Protein AF-A0A2P6W0A7-F1 (afdb_monomer_lite)

Radius of gyration: 19.0 Å; chains: 1; bounding box: 50×44×49 Å

Foldseek 3Di:
DAAEEEEEAAQAFQVVCVPLVADQLVVFPDKDFAFAPLLPQQADQDQLQLLLLQFQLDHCLQQQDGDQFWGFQDSVVLVVLSVVLSVDPDRLVSNCSRVVCCVVPTIDGAGAALQSGFWDTLQQQFAAEAEAQRHRCPPPADGRHKYAHHPPDFLDDDGHRIPPPVCVVLNNLADLDDAPQPDLALQPDPPNPCLVVQLVVNVSNQVSRLVSLLVVLVVDPGHYYHYHHHNLVSNQQADACVVCVVVSSVSVNVSSVSLVVSCVRNVHSKYKYWYSFHKDQPVSHSPPPPRPPTRIHTHSGTIMMGMNDDLVRHYSSSNSQSVCVSVVHHDDRDTDDGPDDDDPVPPDRRRD

pLDDT: mean 89.0, std 13.43, range [38.44, 98.88]

Secondary structure (DSSP, 8-state):
--SEEEEEETT--HHHHHHH--HHHHH-SEEEE-BPPTTTTTS---HHHHHHHHHHT--HHHH-EEETTEEES-HHHHHHHHHHHTT--SHHHHHHHHHHHIIIIIEEES---GGG--B--GGGTSSSEEEES-TT-PSP---SEEEE--TT--SS-SS-SEESGGGHHHHHH---S---TT-S-TT-STT-TTHHHHHHHHHHHHHHHHHHHHHHHHHS--SEEEEEE-HHHHHHTT--TTT-HHHHHHHHHHHHHHHHHHHHHH--SEEEEE-S-EEEETTTSS-TTSSTT-SEEEETT--EEEESS-----BGGGHHHHHHHHTT------B---------S-------

Sequence (352 aa):
MTKLLVVGWDGASHNYLEEIQLDYYGSLQNQGKLLPEDVYKGIPIDSGTAWTTITTGTGVNEHGFLSINNVVKSKSFLNFTKSIAKLIPNRKLRTYAFYGPNKLFNLKDRTPRSQDVQYKRLWDYIDDSLTVSVPLTYPAWKHNGVMFSGIPAPKDGALPTSYPQSYEDYRKRINAYNYLGGKKTPLEESSKPNLQEYKDRIYELNEEAFQVVEELDEERDFQLIFGVFPIIDDLLHALDPEDNRDEIEAAYEWIDNRTQELVEKVNPDNVLILSDHGMMPAEESLNPNQYPGLEMDHDPMNGIWASNTDLELEEQKDVTPKILELFGKEFKKEKFEMEVEPDTEEFEDIKV

Structure (mmCIF, N/CA/C/O backbone):
data_AF-A0A2P6W0A7-F1
#
_entry.id   AF-A0A2P6W0A7-F1
#
loop_
_atom_site.group_PDB
_atom_site.id
_atom_site.type_symbol
_atom_site.label_atom_id
_atom_site.label_alt_id
_atom_site.label_comp_id
_atom_site.label_asym_id
_atom_site.label_entity_id
_atom_site.label_seq_id
_atom_site.pdbx_PDB_ins_code
_atom_site.Cartn_x
_atom_site.Cartn_y
_atom_site.Cartn_z
_atom_site.occupancy
_atom_site.B_iso_or_equiv
_atom_site.auth_seq_id
_atom_site.auth_comp_id
_atom_site.auth_asym_id
_atom_site.auth_atom_id
_atom_site.pdbx_PDB_model_num
ATOM 1 N N . MET A 1 1 ? -8.905 4.382 21.251 1.00 85.69 1 MET A N 1
ATOM 2 C CA . MET A 1 1 ? -7.848 3.358 21.415 1.00 85.69 1 MET A CA 1
ATOM 3 C C . MET A 1 1 ? -7.794 2.531 20.150 1.00 85.69 1 MET A C 1
ATOM 5 O O . MET A 1 1 ? -8.789 1.896 19.798 1.00 85.69 1 MET A O 1
ATOM 9 N N . THR A 1 2 ? -6.645 2.578 19.486 1.00 97.56 2 THR A N 1
ATOM 10 C CA . THR A 1 2 ? -6.419 1.961 18.181 1.00 97.56 2 THR A CA 1
ATOM 11 C C . THR A 1 2 ? -6.232 0.459 18.317 1.00 97.56 2 THR A C 1
ATOM 13 O O . THR A 1 2 ? -5.322 -0.015 18.990 1.00 97.56 2 THR A O 1
ATOM 16 N N . LYS A 1 3 ? -7.111 -0.317 17.679 1.00 98.38 3 LYS A N 1
ATOM 17 C CA . LYS A 1 3 ? -7.058 -1.781 17.743 1.00 98.38 3 LYS A CA 1
ATOM 18 C C . LYS A 1 3 ? -6.002 -2.355 16.802 1.00 98.38 3 LYS A C 1
ATOM 20 O O . LYS A 1 3 ? -5.383 -3.368 17.123 1.00 98.38 3 LYS A O 1
ATOM 25 N N . LEU A 1 4 ? -5.808 -1.736 15.639 1.00 98.81 4 LEU A N 1
ATOM 26 C CA . LEU A 1 4 ? -4.773 -2.123 14.686 1.00 98.81 4 LEU A CA 1
ATOM 27 C C . LEU A 1 4 ? -4.177 -0.892 14.001 1.00 98.81 4 LEU A C 1
ATOM 29 O O . LEU A 1 4 ? -4.907 -0.104 13.397 1.00 98.81 4 LEU A O 1
ATOM 33 N N . LEU A 1 5 ? -2.852 -0.789 14.050 1.00 98.88 5 LEU A N 1
ATOM 34 C CA . LEU A 1 5 ? -2.057 0.108 13.219 1.00 98.88 5 LEU A CA 1
ATOM 35 C C . LEU A 1 5 ? -1.378 -0.711 12.115 1.00 98.88 5 LEU A C 1
ATOM 37 O O . LEU A 1 5 ? -0.577 -1.600 12.403 1.00 98.88 5 LEU A O 1
ATOM 41 N N . VAL A 1 6 ? -1.702 -0.413 10.860 1.00 98.88 6 VAL A N 1
ATOM 42 C CA . VAL A 1 6 ? -1.044 -0.974 9.679 1.00 98.88 6 VAL A CA 1
ATOM 43 C C . VAL A 1 6 ? -0.136 0.082 9.060 1.00 98.88 6 VAL A C 1
ATOM 45 O O . VAL A 1 6 ? -0.607 1.161 8.690 1.00 98.88 6 VAL A O 1
ATOM 48 N N . VAL A 1 7 ? 1.148 -0.248 8.926 1.00 98.75 7 VAL A N 1
ATOM 49 C CA . VAL A 1 7 ? 2.171 0.611 8.318 1.00 98.75 7 VAL A CA 1
ATOM 50 C C . VAL A 1 7 ? 2.730 -0.100 7.089 1.00 98.75 7 VAL A C 1
ATOM 52 O O . VAL A 1 7 ? 3.474 -1.073 7.186 1.00 98.75 7 VAL A O 1
ATOM 55 N N . GLY A 1 8 ? 2.309 0.352 5.915 1.00 98.56 8 GLY A N 1
ATOM 56 C CA . GLY A 1 8 ? 2.774 -0.141 4.629 1.00 98.56 8 GLY A CA 1
ATOM 57 C C . GLY A 1 8 ? 4.124 0.469 4.280 1.00 98.56 8 GLY A C 1
ATOM 58 O O . GLY A 1 8 ? 4.210 1.680 4.110 1.00 98.56 8 GLY A O 1
ATOM 59 N N . TRP A 1 9 ? 5.156 -0.355 4.181 1.00 98.38 9 TRP A N 1
ATOM 60 C CA . TRP A 1 9 ? 6.482 0.008 3.701 1.00 98.38 9 TRP A CA 1
ATOM 61 C C . TRP A 1 9 ? 6.564 -0.370 2.217 1.00 98.38 9 TRP A C 1
ATOM 63 O O . TRP A 1 9 ? 7.061 -1.447 1.901 1.00 98.38 9 TRP A O 1
ATOM 73 N N . ASP A 1 10 ? 6.012 0.456 1.319 1.00 97.50 10 ASP A N 1
ATOM 74 C CA . ASP A 1 10 ? 5.936 0.137 -0.124 1.00 97.50 10 ASP A CA 1
ATOM 75 C C . ASP A 1 10 ? 7.342 -0.178 -0.666 1.00 97.50 10 ASP A C 1
ATOM 77 O O . ASP A 1 10 ? 8.281 0.590 -0.435 1.00 97.50 10 ASP A O 1
ATOM 81 N N . GLY A 1 11 ? 7.505 -1.320 -1.337 1.00 96.12 11 GLY A N 1
ATOM 82 C CA . GLY A 1 11 ? 8.798 -1.785 -1.854 1.00 96.12 11 GLY A CA 1
ATOM 83 C C . GLY A 1 11 ? 9.757 -2.417 -0.828 1.00 96.12 11 GLY A C 1
ATOM 84 O O . GLY A 1 11 ? 10.859 -2.842 -1.201 1.00 96.12 11 GLY A O 1
ATOM 85 N N . ALA A 1 12 ? 9.390 -2.550 0.454 1.00 97.69 12 ALA A N 1
ATOM 86 C CA . ALA A 1 12 ? 10.261 -3.217 1.425 1.00 97.69 12 ALA A CA 1
ATOM 87 C C . ALA A 1 12 ? 10.468 -4.695 1.075 1.00 97.69 12 ALA A C 1
ATOM 89 O O . ALA A 1 12 ? 9.528 -5.474 0.905 1.00 97.69 12 ALA A O 1
ATOM 90 N N . SER A 1 13 ? 11.736 -5.089 0.983 1.00 97.25 13 SER A N 1
ATOM 91 C CA . SER A 1 13 ? 12.141 -6.401 0.496 1.00 97.25 13 SER A CA 1
ATOM 92 C C . SER A 1 13 ? 12.625 -7.286 1.629 1.00 97.25 13 SER A C 1
ATOM 94 O O . SER A 1 13 ? 13.543 -6.930 2.367 1.00 97.25 13 SER A O 1
ATOM 96 N N . HIS A 1 14 ? 12.099 -8.505 1.685 1.00 97.25 14 HIS A N 1
ATOM 97 C CA . HIS A 1 14 ? 12.523 -9.511 2.653 1.00 97.25 14 HIS A CA 1
ATOM 98 C C . HIS A 1 14 ? 14.034 -9.762 2.626 1.00 97.25 14 HIS A C 1
ATOM 100 O O . HIS A 1 14 ? 14.659 -9.852 3.674 1.00 97.25 14 HIS A O 1
ATOM 106 N N . ASN A 1 15 ? 14.629 -9.852 1.433 1.00 94.94 15 ASN A N 1
ATOM 107 C CA . ASN A 1 15 ? 16.060 -10.126 1.300 1.00 94.94 15 ASN A CA 1
ATOM 108 C C . ASN A 1 15 ? 16.929 -9.003 1.901 1.00 94.94 15 ASN A C 1
ATOM 110 O O . ASN A 1 15 ? 17.942 -9.302 2.519 1.00 94.94 15 ASN A O 1
ATOM 114 N N . TYR A 1 16 ? 16.525 -7.730 1.780 1.00 95.31 16 TYR A N 1
ATOM 115 C CA . TYR A 1 16 ? 17.238 -6.630 2.443 1.00 95.31 16 TYR A CA 1
ATOM 116 C C . TYR A 1 16 ? 17.097 -6.724 3.966 1.00 95.31 16 TYR A C 1
ATOM 118 O O . TYR A 1 16 ? 18.075 -6.561 4.687 1.00 95.31 16 TYR A O 1
ATOM 126 N N . LEU A 1 17 ? 15.913 -7.070 4.474 1.00 96.31 17 LEU A N 1
ATOM 127 C CA . LEU A 1 17 ? 15.677 -7.204 5.916 1.00 96.31 17 LEU A CA 1
ATOM 128 C C . LEU A 1 17 ? 16.424 -8.385 6.555 1.00 96.31 17 LEU A C 1
ATOM 130 O O . LEU A 1 17 ? 16.752 -8.325 7.740 1.00 96.31 17 LEU A O 1
ATOM 134 N N . GLU A 1 18 ? 16.751 -9.426 5.784 1.00 93.56 18 GLU A N 1
ATOM 135 C CA . GLU A 1 18 ? 17.647 -10.504 6.229 1.00 93.56 18 GLU A CA 1
ATOM 136 C C . GLU A 1 18 ? 19.094 -10.020 6.439 1.00 93.56 18 GLU A C 1
ATOM 138 O O . GLU A 1 18 ? 19.822 -10.602 7.249 1.00 93.56 18 GLU A O 1
ATOM 143 N N . GLU A 1 19 ? 19.507 -8.959 5.741 1.00 93.31 19 GLU A N 1
ATOM 144 C CA . GLU A 1 19 ? 20.857 -8.396 5.815 1.00 93.31 19 GLU A CA 1
ATOM 145 C C . GLU A 1 19 ? 20.979 -7.236 6.813 1.00 93.31 19 GLU A C 1
ATOM 147 O O . GLU A 1 19 ? 21.947 -7.199 7.571 1.00 93.31 19 GLU A O 1
ATOM 152 N N . ILE A 1 20 ? 20.016 -6.307 6.817 1.00 93.00 20 ILE A N 1
ATOM 153 C CA . ILE A 1 20 ? 20.118 -5.010 7.514 1.00 93.00 20 ILE A CA 1
ATOM 154 C C . ILE A 1 20 ? 19.826 -5.128 9.019 1.00 93.00 20 ILE A C 1
ATOM 156 O O . ILE A 1 20 ? 20.390 -4.373 9.797 1.00 93.00 20 ILE A O 1
ATOM 160 N N . GLN A 1 21 ? 19.014 -6.105 9.448 1.00 89.75 21 GLN A N 1
ATOM 161 C CA . GLN A 1 21 ? 18.633 -6.331 10.857 1.00 89.75 21 GLN A CA 1
ATOM 162 C C . GLN A 1 21 ? 18.219 -5.053 11.608 1.00 89.75 21 GLN A C 1
ATOM 164 O O . GLN A 1 21 ? 18.975 -4.491 12.393 1.00 89.75 21 GLN A O 1
ATOM 169 N N . LEU A 1 22 ? 16.975 -4.635 11.394 1.00 97.31 22 LEU A N 1
ATOM 170 C CA . LEU A 1 22 ? 16.391 -3.448 12.019 1.00 97.31 22 LEU A CA 1
ATOM 171 C C . LEU A 1 22 ? 15.880 -3.733 13.439 1.00 97.31 22 LEU A C 1
ATOM 173 O O . LEU A 1 22 ? 15.369 -4.826 13.708 1.00 97.31 22 LEU A O 1
ATOM 177 N N . ASP A 1 23 ? 15.976 -2.744 14.328 1.00 97.19 23 ASP A N 1
ATOM 178 C CA . ASP A 1 23 ? 15.651 -2.893 15.750 1.00 97.19 23 ASP A CA 1
ATOM 179 C C . ASP A 1 23 ? 14.148 -3.116 15.982 1.00 97.19 23 ASP A C 1
ATOM 181 O O . ASP A 1 23 ? 13.756 -4.100 16.625 1.00 97.19 23 ASP A O 1
ATOM 185 N N . TYR A 1 24 ? 13.285 -2.236 15.462 1.00 98.44 24 TYR A N 1
ATOM 186 C CA . TYR A 1 24 ? 11.849 -2.313 15.727 1.00 98.44 24 TYR A CA 1
ATOM 187 C C . TYR A 1 24 ? 11.191 -3.445 14.940 1.00 98.44 24 TYR A C 1
ATOM 189 O O . TYR A 1 24 ? 10.541 -4.304 15.545 1.00 98.44 24 TYR A O 1
ATOM 197 N N . TYR A 1 25 ? 11.411 -3.518 13.626 1.00 98.38 25 TYR A N 1
ATOM 198 C CA . TYR A 1 25 ? 10.947 -4.624 12.791 1.00 98.38 25 TYR A CA 1
ATOM 199 C C . TYR A 1 25 ? 11.417 -5.962 13.369 1.00 98.38 25 TYR A C 1
ATOM 201 O O . TYR A 1 25 ? 10.596 -6.851 13.581 1.00 98.38 25 TYR A O 1
ATOM 209 N N . GLY A 1 26 ? 12.702 -6.090 13.726 1.00 97.56 26 GLY A N 1
ATOM 210 C CA . GLY A 1 26 ? 13.276 -7.296 14.330 1.00 97.56 26 GLY A CA 1
ATOM 211 C C . GLY A 1 26 ? 12.683 -7.674 15.693 1.00 97.56 26 GLY A C 1
ATOM 212 O O . GLY A 1 26 ? 12.746 -8.841 16.084 1.00 97.56 26 GLY A O 1
ATOM 213 N N . SER A 1 27 ? 12.063 -6.728 16.405 1.00 97.81 27 SER A N 1
ATOM 214 C CA . SER A 1 27 ? 11.386 -6.983 17.683 1.00 97.81 27 SER A CA 1
ATOM 215 C C . SER A 1 27 ? 10.010 -7.655 17.539 1.00 97.81 27 SER A C 1
ATOM 217 O O . SER A 1 27 ? 9.501 -8.236 18.507 1.00 97.81 27 SER A O 1
ATOM 219 N N . LEU A 1 28 ? 9.397 -7.601 16.349 1.00 98.12 28 LEU A N 1
ATOM 220 C CA . LEU A 1 28 ? 8.080 -8.185 16.087 1.00 98.12 28 LEU A CA 1
ATOM 221 C C . LEU A 1 28 ? 8.162 -9.715 16.025 1.00 98.12 28 LEU A C 1
ATOM 223 O O . LEU A 1 28 ? 9.027 -10.287 15.372 1.00 98.12 28 LEU A O 1
ATOM 227 N N . GLN A 1 29 ? 7.242 -10.395 16.705 1.00 97.19 29 GLN A N 1
ATOM 228 C CA . GLN A 1 29 ? 7.338 -11.838 16.973 1.00 97.19 29 GLN A CA 1
ATOM 229 C C . GLN A 1 29 ? 6.984 -12.713 15.766 1.00 97.19 29 GLN A C 1
ATOM 231 O O . GLN A 1 29 ? 7.430 -13.857 15.690 1.00 97.19 29 GLN A O 1
ATOM 236 N N . ASN A 1 30 ? 6.169 -12.189 14.850 1.00 98.00 30 ASN A N 1
ATOM 237 C CA . ASN A 1 30 ? 5.651 -12.918 13.698 1.00 98.00 30 ASN A CA 1
ATOM 238 C C . ASN A 1 30 ? 6.038 -12.157 12.440 1.00 98.00 30 ASN A C 1
ATOM 240 O O . ASN A 1 30 ? 5.720 -10.976 12.331 1.00 98.00 30 ASN A O 1
ATOM 244 N N . GLN A 1 31 ? 6.749 -12.808 11.524 1.00 96.88 31 GLN A N 1
ATOM 245 C CA . GLN A 1 31 ? 7.281 -12.178 10.320 1.00 96.88 31 GLN A CA 1
ATOM 246 C C . GLN A 1 31 ? 7.347 -13.191 9.180 1.00 96.88 31 GLN A C 1
ATOM 248 O O . GLN A 1 31 ? 7.509 -14.392 9.415 1.00 96.88 31 GLN A O 1
ATOM 253 N N . GLY A 1 32 ? 7.276 -12.716 7.941 1.00 96.44 32 GLY A N 1
ATOM 254 C CA . GLY A 1 32 ? 7.447 -13.573 6.777 1.00 96.44 32 GLY A CA 1
ATOM 255 C C . GLY A 1 32 ? 7.357 -12.827 5.456 1.00 96.44 32 GLY A C 1
ATOM 256 O O . GLY A 1 32 ? 7.234 -11.604 5.402 1.00 96.44 32 GLY A O 1
ATOM 257 N N . LYS A 1 33 ? 7.407 -13.591 4.362 1.00 97.81 33 LYS A N 1
ATOM 258 C CA . LYS A 1 33 ? 7.119 -13.065 3.025 1.00 97.81 33 LYS A CA 1
ATOM 259 C C . LYS A 1 33 ? 5.612 -12.957 2.825 1.00 97.81 33 LYS A C 1
ATOM 261 O O . LYS A 1 33 ? 4.881 -13.877 3.185 1.00 97.81 33 LYS A O 1
ATOM 266 N N . LEU A 1 34 ? 5.171 -11.879 2.190 1.00 98.31 34 LEU A N 1
ATOM 267 C CA . LEU A 1 34 ? 3.806 -11.723 1.703 1.00 98.31 34 LEU A CA 1
ATOM 268 C C . LEU A 1 34 ? 3.801 -11.918 0.187 1.00 98.31 34 LEU A C 1
ATOM 270 O O . LEU A 1 34 ? 4.276 -11.071 -0.566 1.00 98.31 34 LEU A O 1
ATOM 274 N N . LEU A 1 35 ? 3.298 -13.062 -0.273 1.00 98.25 35 LEU A N 1
ATOM 275 C CA . LEU A 1 35 ? 3.368 -13.419 -1.687 1.00 98.25 35 LEU A CA 1
ATOM 276 C C . LEU A 1 35 ? 2.125 -12.954 -2.454 1.00 98.25 35 LEU A C 1
ATOM 278 O O . LEU A 1 35 ? 1.008 -12.999 -1.940 1.00 98.25 35 LEU A O 1
ATOM 282 N N . PRO A 1 36 ? 2.249 -12.570 -3.729 1.00 97.38 36 PRO A N 1
ATOM 283 C CA . PRO A 1 36 ? 1.089 -12.352 -4.564 1.00 97.38 36 PRO A CA 1
ATOM 284 C C . PRO A 1 36 ? 0.481 -13.699 -4.956 1.00 97.38 36 PRO A C 1
ATOM 286 O O . PRO A 1 36 ? 1.082 -14.769 -4.811 1.00 97.38 36 PRO A O 1
ATOM 289 N N . GLU A 1 37 ? -0.717 -13.661 -5.526 1.00 95.06 37 GLU A N 1
ATOM 290 C CA . GLU A 1 37 ? -1.343 -14.876 -6.033 1.00 95.06 37 GLU A CA 1
ATOM 291 C C . GLU A 1 37 ? -0.531 -15.537 -7.172 1.00 95.06 37 GLU A C 1
ATOM 293 O O . GLU A 1 37 ? 0.225 -14.888 -7.896 1.00 95.06 37 GLU A O 1
ATOM 298 N N . ASP A 1 38 ? -0.739 -16.839 -7.400 1.00 93.88 38 ASP A N 1
ATOM 299 C CA . ASP A 1 38 ? 0.114 -17.673 -8.272 1.00 93.88 38 ASP A CA 1
ATOM 300 C C . ASP A 1 38 ? 0.431 -17.128 -9.671 1.00 93.88 38 ASP A C 1
ATOM 302 O O . ASP A 1 38 ? 1.477 -17.459 -10.234 1.00 93.88 38 ASP A O 1
ATOM 306 N N . VAL A 1 39 ? -0.471 -16.341 -10.274 1.00 93.44 39 VAL A N 1
ATOM 307 C CA . VAL A 1 39 ? -0.218 -15.791 -11.616 1.00 93.44 39 VAL A CA 1
ATOM 308 C C . VAL A 1 39 ? 0.969 -14.827 -11.602 1.00 93.44 39 VAL A C 1
ATOM 310 O O . VAL A 1 39 ? 1.731 -14.827 -12.565 1.00 93.44 39 VAL A O 1
ATOM 313 N N . TYR A 1 40 ? 1.160 -14.097 -10.499 1.00 94.81 40 TYR A N 1
ATOM 314 C CA . TYR A 1 40 ? 2.184 -13.070 -10.313 1.00 94.81 40 TYR A CA 1
ATOM 315 C C . TYR A 1 40 ? 3.496 -13.594 -9.728 1.00 94.81 40 TYR A C 1
ATOM 317 O O . TYR A 1 40 ? 4.500 -12.898 -9.805 1.00 94.81 40 TYR A O 1
ATOM 325 N N . LYS A 1 41 ? 3.543 -14.820 -9.185 1.00 94.25 41 LYS A N 1
ATOM 326 C CA . LYS A 1 41 ? 4.747 -15.366 -8.525 1.00 94.25 41 LYS A CA 1
ATOM 327 C C . LYS A 1 41 ? 5.948 -15.457 -9.480 1.00 94.25 41 LYS A C 1
ATOM 329 O O . LYS A 1 41 ? 6.134 -16.479 -10.148 1.00 94.25 41 LYS A O 1
ATOM 334 N N . GLY A 1 42 ? 6.764 -14.405 -9.562 1.00 90.06 42 GLY A N 1
ATOM 335 C CA . GLY A 1 42 ? 7.903 -14.262 -10.476 1.00 90.06 42 GLY A CA 1
ATOM 336 C C . GLY A 1 42 ? 7.569 -13.658 -11.848 1.00 90.06 42 GLY A C 1
ATOM 337 O O . GLY A 1 42 ? 8.275 -13.952 -12.814 1.00 90.06 42 GLY A O 1
ATOM 338 N N . ILE A 1 43 ? 6.481 -12.896 -11.976 1.00 91.94 43 ILE A N 1
ATOM 339 C CA . ILE A 1 43 ? 6.247 -11.962 -13.095 1.00 91.94 43 ILE A CA 1
ATOM 340 C C . ILE A 1 43 ? 5.856 -10.591 -12.517 1.00 91.94 43 ILE A C 1
ATOM 342 O O . ILE A 1 43 ? 5.420 -10.556 -11.372 1.00 91.94 43 ILE A O 1
ATOM 346 N N . PRO A 1 44 ? 5.965 -9.489 -13.277 1.00 90.75 44 PRO A N 1
ATOM 347 C CA . PRO A 1 44 ? 5.740 -8.153 -12.737 1.00 90.75 44 PRO A CA 1
ATOM 348 C C . PRO A 1 44 ? 4.357 -8.020 -12.102 1.00 90.75 44 PRO A C 1
ATOM 350 O O . PRO A 1 44 ? 3.400 -8.627 -12.581 1.00 90.75 44 PRO A O 1
ATOM 353 N N . ILE A 1 45 ? 4.265 -7.220 -11.049 1.00 91.50 45 ILE A N 1
ATOM 354 C CA . ILE A 1 45 ? 3.027 -6.766 -10.420 1.00 91.50 45 ILE A CA 1
ATOM 355 C C . ILE A 1 45 ? 3.243 -5.298 -10.048 1.00 91.50 45 ILE A C 1
ATOM 357 O O . ILE A 1 45 ? 4.341 -4.919 -9.654 1.00 91.50 45 ILE A O 1
ATOM 361 N N . ASP A 1 46 ? 2.236 -4.457 -10.243 1.00 87.62 46 ASP A N 1
ATOM 362 C CA . ASP A 1 46 ? 2.290 -3.064 -9.806 1.00 87.62 46 ASP A CA 1
ATOM 363 C C . ASP A 1 46 ? 1.620 -2.899 -8.440 1.00 87.62 46 ASP A C 1
ATOM 365 O O . ASP A 1 46 ? 0.686 -3.644 -8.111 1.00 87.62 46 ASP A O 1
ATOM 369 N N . SER A 1 47 ? 2.038 -1.882 -7.689 1.00 91.75 47 SER A N 1
ATOM 370 C CA . SER A 1 47 ? 1.560 -1.647 -6.327 1.00 91.75 47 SER A CA 1
ATOM 371 C C . SER A 1 47 ? 0.054 -1.382 -6.287 1.00 91.75 47 SER A C 1
ATOM 373 O O . SER A 1 47 ? -0.659 -1.872 -5.414 1.00 91.75 47 SER A O 1
ATOM 375 N N . GLY A 1 48 ? -0.504 -0.736 -7.317 1.00 92.00 48 GLY A N 1
ATOM 376 C CA . GLY A 1 48 ? -1.954 -0.591 -7.466 1.00 92.00 48 GLY A CA 1
ATOM 377 C C . GLY A 1 48 ? -2.696 -1.937 -7.470 1.00 92.00 48 GLY A C 1
ATOM 378 O O . GLY A 1 48 ? -3.735 -2.073 -6.817 1.00 92.00 48 GLY A O 1
ATOM 379 N N . THR A 1 49 ? -2.165 -2.951 -8.162 1.00 94.25 49 THR A N 1
ATOM 380 C CA . THR A 1 49 ? -2.746 -4.304 -8.211 1.00 94.25 49 THR A CA 1
ATOM 381 C C . THR A 1 49 ? -2.576 -5.022 -6.882 1.00 94.25 49 THR A C 1
ATOM 383 O O . THR A 1 49 ? -3.538 -5.608 -6.369 1.00 94.25 49 THR A O 1
ATOM 386 N N . ALA A 1 50 ? -1.372 -4.969 -6.323 1.00 96.69 50 ALA A N 1
ATOM 387 C CA . ALA A 1 50 ? -1.016 -5.690 -5.115 1.00 96.69 50 ALA A CA 1
ATOM 388 C C . ALA A 1 50 ? -1.754 -5.130 -3.885 1.00 96.69 50 ALA A C 1
ATOM 390 O O . ALA A 1 50 ? -2.507 -5.866 -3.242 1.00 96.69 50 ALA A O 1
ATOM 391 N N . TRP A 1 51 ? -1.699 -3.817 -3.638 1.00 97.56 51 TRP A N 1
ATOM 392 C CA . TRP A 1 51 ? -2.461 -3.166 -2.566 1.00 97.56 51 TRP A CA 1
ATOM 393 C C . TRP A 1 51 ? -3.976 -3.328 -2.731 1.00 97.56 51 TRP A C 1
ATOM 395 O O . TRP A 1 51 ? -4.699 -3.459 -1.740 1.00 97.56 51 TRP A O 1
ATOM 405 N N . THR A 1 52 ? -4.489 -3.402 -3.965 1.00 96.88 52 THR A N 1
ATOM 406 C CA . THR A 1 52 ? -5.907 -3.730 -4.204 1.00 96.88 52 THR A CA 1
ATOM 407 C C . THR A 1 52 ? -6.251 -5.164 -3.831 1.00 96.88 52 THR A C 1
ATOM 409 O O . THR A 1 52 ? -7.299 -5.395 -3.224 1.00 96.88 52 THR A O 1
ATOM 412 N N . THR A 1 53 ? -5.370 -6.122 -4.108 1.00 97.81 53 THR A N 1
ATOM 413 C CA . THR A 1 53 ? -5.526 -7.503 -3.629 1.00 97.81 53 THR A CA 1
ATOM 414 C C . THR A 1 53 ? -5.520 -7.544 -2.098 1.00 97.81 53 THR A C 1
ATOM 416 O O . THR A 1 53 ? -6.449 -8.092 -1.499 1.00 97.81 53 THR A O 1
ATOM 419 N N . ILE A 1 54 ? -4.537 -6.886 -1.470 1.00 98.56 54 ILE A N 1
ATOM 420 C CA . ILE A 1 54 ? -4.354 -6.809 -0.011 1.00 98.56 54 ILE A CA 1
ATOM 421 C C . ILE A 1 54 ? -5.604 -6.291 0.689 1.00 98.56 54 ILE A C 1
ATOM 423 O O . ILE A 1 54 ? -6.108 -6.909 1.628 1.00 98.56 54 ILE A O 1
ATOM 427 N N . THR A 1 55 ? -6.127 -5.166 0.212 1.00 97.94 55 THR A N 1
ATOM 428 C CA . THR A 1 55 ? -7.180 -4.410 0.904 1.00 97.94 55 THR A CA 1
ATOM 429 C C . THR A 1 55 ? -8.593 -4.821 0.510 1.00 97.94 55 THR A C 1
ATOM 431 O O . THR A 1 55 ? -9.534 -4.420 1.184 1.00 97.94 55 THR A O 1
ATOM 434 N N . THR A 1 56 ? -8.779 -5.615 -0.549 1.00 97.69 56 THR A N 1
ATOM 435 C CA . THR A 1 56 ? -10.085 -6.230 -0.860 1.00 97.69 56 THR A CA 1
ATOM 436 C C . THR A 1 56 ? -10.190 -7.677 -0.381 1.00 97.69 56 THR A C 1
ATOM 438 O O . THR A 1 56 ? -11.298 -8.184 -0.217 1.00 97.69 56 THR A O 1
ATOM 441 N N . GLY A 1 57 ? -9.063 -8.379 -0.211 1.00 97.75 57 GLY A N 1
ATOM 442 C CA . GLY A 1 57 ? -9.049 -9.830 0.002 1.00 97.75 57 GLY A CA 1
ATOM 443 C C . GLY A 1 57 ? -9.503 -10.629 -1.228 1.00 97.75 57 GLY A C 1
ATOM 444 O O . GLY A 1 57 ? -9.970 -11.766 -1.114 1.00 97.75 57 GLY A O 1
ATOM 445 N N . THR A 1 58 ? -9.442 -10.026 -2.420 1.00 96.06 58 THR A N 1
ATOM 446 C CA . THR A 1 58 ? -9.884 -10.633 -3.685 1.00 96.06 58 THR A CA 1
ATOM 447 C C . THR A 1 58 ? -8.750 -10.656 -4.700 1.00 96.06 58 THR A C 1
ATOM 449 O O . THR A 1 58 ? -7.856 -9.823 -4.641 1.00 96.06 58 THR A O 1
ATOM 452 N N . GLY A 1 59 ? -8.766 -11.614 -5.629 1.00 94.81 59 GLY A N 1
ATOM 453 C CA . GLY A 1 59 ? -7.721 -11.722 -6.657 1.00 94.81 59 GLY A CA 1
ATOM 454 C C . GLY A 1 59 ? -7.972 -10.836 -7.881 1.00 94.81 59 GLY A C 1
ATOM 455 O O . GLY A 1 59 ? -9.068 -10.302 -8.074 1.00 94.81 59 GLY A O 1
ATOM 456 N N . VAL A 1 60 ? -7.003 -10.780 -8.800 1.00 93.44 60 VAL A N 1
ATOM 457 C CA . VAL A 1 60 ? -7.051 -9.870 -9.965 1.00 93.44 60 VAL A CA 1
ATOM 458 C C . VAL A 1 60 ? -8.234 -10.097 -10.902 1.00 93.44 60 VAL A C 1
ATOM 460 O O . VAL A 1 60 ? -8.781 -9.164 -11.483 1.00 93.44 60 VAL A O 1
ATOM 463 N N . ASN A 1 61 ? -8.699 -11.339 -11.026 1.00 90.94 61 ASN A N 1
ATOM 464 C CA . ASN A 1 61 ? -9.882 -11.667 -11.825 1.00 90.94 61 ASN A CA 1
ATOM 465 C C . ASN A 1 61 ? -11.183 -11.115 -11.221 1.00 90.94 61 ASN A C 1
ATOM 467 O O . ASN A 1 61 ? -12.176 -10.988 -11.938 1.00 90.94 61 ASN A O 1
ATOM 471 N N . GLU A 1 62 ? -11.185 -10.833 -9.920 1.00 91.94 62 GLU A N 1
ATOM 472 C CA . GLU A 1 62 ? -12.333 -10.317 -9.185 1.00 91.94 62 GLU A CA 1
ATOM 473 C C . GLU A 1 62 ? -12.305 -8.791 -9.205 1.00 91.94 62 GLU A C 1
ATOM 475 O O . GLU A 1 62 ? -13.175 -8.184 -9.840 1.00 91.94 62 GLU A O 1
ATOM 480 N N . HIS A 1 63 ? -11.290 -8.164 -8.601 1.00 92.19 63 HIS A N 1
ATOM 481 C CA . HIS A 1 63 ? -11.210 -6.702 -8.551 1.00 92.19 63 HIS A CA 1
ATOM 482 C C . HIS A 1 63 ? -10.970 -6.080 -9.935 1.00 92.19 63 HIS A C 1
ATOM 484 O O . HIS A 1 63 ? -11.456 -4.985 -10.192 1.00 92.19 63 HIS A O 1
ATOM 490 N N . GLY A 1 64 ? -10.354 -6.806 -10.875 1.00 89.00 64 GLY A N 1
ATOM 491 C CA . GLY A 1 64 ? -10.250 -6.396 -12.280 1.00 89.00 64 GLY A CA 1
ATOM 492 C C . GLY A 1 64 ? -9.246 -5.276 -12.530 1.00 89.00 64 GLY A C 1
ATOM 493 O O . GLY A 1 64 ? -9.367 -4.565 -13.521 1.00 89.00 64 GLY A O 1
ATOM 494 N N . PHE A 1 65 ? -8.266 -5.118 -11.648 1.00 88.50 65 PHE A N 1
ATOM 495 C CA . PHE A 1 65 ? -7.228 -4.107 -11.776 1.00 88.50 65 PHE A CA 1
ATOM 496 C C . PHE A 1 65 ? -5.908 -4.776 -12.144 1.00 88.50 65 PHE A C 1
ATOM 498 O O . PHE A 1 65 ? -5.522 -5.736 -11.488 1.00 88.50 65 PHE A O 1
ATOM 505 N N . LEU A 1 66 ? -5.263 -4.303 -13.210 1.00 86.69 66 LEU A N 1
ATOM 506 C CA . LEU A 1 66 ? -4.041 -4.904 -13.757 1.00 86.69 66 LEU A CA 1
ATOM 507 C C . LEU A 1 66 ? -2.822 -3.979 -13.747 1.00 86.69 66 LEU A C 1
ATOM 509 O O . LEU A 1 66 ? -1.715 -4.474 -13.939 1.00 86.69 66 LEU A O 1
ATOM 513 N N . SER A 1 67 ? -3.047 -2.667 -13.706 1.00 85.06 67 SER A N 1
ATOM 514 C CA . SER A 1 67 ? -2.016 -1.635 -13.784 1.00 85.06 67 SER A CA 1
ATOM 515 C C . SER A 1 67 ? -2.638 -0.271 -13.516 1.00 85.06 67 SER A C 1
ATOM 517 O O . SER A 1 67 ? -3.738 0.004 -14.000 1.00 85.06 67 SER A O 1
ATOM 519 N N . ILE A 1 68 ? -1.886 0.619 -12.868 1.00 82.06 68 ILE A N 1
ATOM 520 C CA . ILE A 1 68 ? -2.210 2.045 -12.688 1.00 82.06 68 ILE A CA 1
ATOM 521 C C . ILE A 1 68 ? -2.425 2.843 -13.988 1.00 82.06 68 ILE A C 1
ATOM 523 O O . ILE A 1 68 ? -2.860 3.984 -13.923 1.00 82.06 68 ILE A O 1
ATOM 527 N N . ASN A 1 69 ? -2.146 2.280 -15.166 1.00 82.44 69 ASN A N 1
ATOM 528 C CA . ASN A 1 69 ? -2.298 2.987 -16.445 1.00 82.44 69 ASN A CA 1
ATOM 529 C C . ASN A 1 69 ? -3.499 2.511 -17.275 1.00 82.44 69 ASN A C 1
ATOM 531 O O . ASN A 1 69 ? -3.801 3.088 -18.321 1.00 82.44 69 ASN A O 1
ATOM 535 N N . ASN A 1 70 ? -4.170 1.425 -16.876 1.00 85.25 70 ASN A N 1
ATOM 536 C CA . ASN A 1 70 ? -5.175 0.797 -17.728 1.00 85.25 70 ASN A CA 1
ATOM 537 C C . ASN A 1 70 ? -6.360 0.219 -16.957 1.00 85.25 70 ASN A C 1
ATOM 539 O O . ASN A 1 70 ? -6.222 -0.326 -15.865 1.00 85.25 70 ASN A O 1
ATOM 543 N N . VAL A 1 71 ? -7.521 0.207 -17.617 1.00 88.25 71 VAL A N 1
ATOM 544 C CA . VAL A 1 71 ? -8.731 -0.444 -17.093 1.00 88.25 71 VAL A CA 1
ATOM 545 C C . VAL A 1 71 ? -9.101 -1.685 -17.882 1.00 88.25 71 VAL A C 1
ATOM 547 O O . VAL A 1 71 ? -9.080 -1.695 -19.115 1.00 88.25 71 VAL A O 1
ATOM 550 N N . VAL A 1 72 ? -9.483 -2.734 -17.157 1.00 89.50 72 VAL A N 1
ATOM 551 C CA . VAL A 1 72 ? -9.931 -4.010 -17.713 1.00 89.50 72 VAL A CA 1
ATOM 552 C C . VAL A 1 72 ? -11.373 -3.905 -18.212 1.00 89.50 72 VAL A C 1
ATOM 554 O O . VAL A 1 72 ? -12.289 -3.593 -17.459 1.00 89.50 72 VAL A O 1
ATOM 557 N N . LYS A 1 73 ? -11.590 -4.235 -19.489 1.00 89.75 73 LYS A N 1
ATOM 558 C CA . LYS A 1 73 ? -12.910 -4.236 -20.144 1.00 89.75 73 LYS A CA 1
ATOM 559 C C . LYS A 1 73 ? -13.746 -5.464 -19.779 1.00 89.75 73 LYS A C 1
ATOM 561 O O . LYS A 1 73 ? -14.959 -5.368 -19.627 1.00 89.75 73 LYS A O 1
ATOM 566 N N . SER A 1 74 ? -13.113 -6.633 -19.682 1.00 92.50 74 SER A N 1
ATOM 567 C CA . SER A 1 74 ? -13.776 -7.919 -19.459 1.00 92.50 74 SER A CA 1
ATOM 568 C C . SER A 1 74 ? -13.047 -8.765 -18.417 1.00 92.50 74 SER A C 1
ATOM 570 O O . SER A 1 74 ? -11.951 -9.287 -18.647 1.00 92.50 74 SER A O 1
ATOM 572 N N . LYS A 1 75 ? -13.709 -8.971 -17.272 1.00 91.00 75 LYS A N 1
ATOM 573 C CA . LYS A 1 75 ? -13.231 -9.860 -16.200 1.00 91.00 75 LYS A CA 1
ATOM 574 C C . LYS A 1 75 ? -13.233 -11.331 -16.619 1.00 91.00 75 LYS A C 1
ATOM 576 O O . LYS A 1 75 ? -12.368 -12.089 -16.194 1.00 91.00 75 LYS A O 1
ATOM 581 N N . SER A 1 76 ? -14.155 -11.745 -17.493 1.00 93.12 76 SER A N 1
ATOM 582 C CA . SER A 1 76 ? -14.178 -13.120 -18.009 1.00 93.12 76 SER A CA 1
ATOM 583 C C . SER A 1 76 ? -12.979 -13.401 -18.916 1.00 93.12 76 SER A C 1
ATOM 585 O O . SER A 1 76 ? -12.371 -14.466 -18.806 1.00 93.12 76 SER A O 1
ATOM 587 N N . PHE A 1 77 ? -12.582 -12.428 -19.744 1.00 94.38 77 PHE A N 1
ATOM 588 C CA . PHE A 1 77 ? -11.370 -12.530 -20.555 1.00 94.38 77 PHE A CA 1
ATOM 589 C C . PHE A 1 77 ? -10.107 -12.519 -19.686 1.00 94.38 77 PHE A C 1
ATOM 591 O O . PHE A 1 77 ? -9.227 -13.354 -19.885 1.00 94.38 77 PHE A O 1
ATOM 598 N N . LEU A 1 78 ? -10.052 -11.645 -18.674 1.00 93.94 78 LEU A N 1
ATOM 599 C CA . LEU A 1 78 ? -8.957 -11.621 -17.701 1.00 93.94 78 LEU A CA 1
ATOM 600 C C . LEU A 1 78 ? -8.816 -12.963 -16.967 1.00 93.94 78 LEU A C 1
ATOM 602 O O . LEU A 1 78 ? -7.716 -13.487 -16.811 1.00 93.94 78 LEU A O 1
ATOM 606 N N . ASN A 1 79 ? -9.935 -13.552 -16.545 1.00 94.56 79 ASN A N 1
ATOM 607 C CA . ASN A 1 79 ? -9.938 -14.852 -15.887 1.00 94.56 79 ASN A CA 1
ATOM 608 C C . ASN A 1 79 ? -9.453 -15.975 -16.819 1.00 94.56 79 ASN A C 1
ATOM 610 O O . ASN A 1 79 ? -8.730 -16.875 -16.388 1.00 94.56 79 ASN A O 1
ATOM 614 N N . PHE A 1 80 ? -9.822 -15.917 -18.101 1.00 95.44 80 PHE A N 1
ATOM 615 C CA . PHE A 1 80 ? -9.356 -16.862 -19.113 1.00 95.44 80 PHE A CA 1
ATOM 616 C C . PHE A 1 80 ? -7.834 -16.784 -19.310 1.00 95.44 80 PHE A C 1
ATOM 618 O O . PHE A 1 80 ? -7.156 -17.808 -19.205 1.00 95.44 80 PHE A O 1
ATOM 625 N N . THR A 1 81 ? -7.278 -15.587 -19.525 1.00 94.81 81 THR A N 1
ATOM 626 C CA . THR A 1 81 ? -5.826 -15.416 -19.715 1.00 94.81 81 THR A CA 1
ATOM 627 C C . THR A 1 81 ? -5.043 -15.780 -18.456 1.00 94.81 81 THR A C 1
ATOM 629 O O . THR A 1 81 ? -4.031 -16.471 -18.554 1.00 94.81 81 THR A O 1
ATOM 632 N N . LYS A 1 82 ? -5.549 -15.418 -17.270 1.00 94.75 82 LYS A N 1
ATOM 633 C CA . LYS A 1 82 ? -5.008 -15.841 -15.968 1.00 94.75 82 LYS A CA 1
ATOM 634 C C . LYS A 1 82 ? -4.947 -17.365 -15.843 1.00 94.75 82 LYS A C 1
ATOM 636 O O . LYS A 1 82 ? -3.915 -17.907 -15.458 1.00 94.75 82 LYS A O 1
ATOM 641 N N . SER A 1 83 ? -6.036 -18.058 -16.183 1.00 94.69 83 SER A N 1
ATOM 642 C CA . SER A 1 83 ? -6.126 -19.523 -16.084 1.00 94.69 83 SER A CA 1
ATOM 643 C C . SER A 1 83 ? -5.113 -20.224 -16.989 1.00 94.69 83 SER A C 1
ATOM 645 O O . SER A 1 83 ? -4.517 -21.217 -16.585 1.00 94.69 83 SER A O 1
ATOM 647 N N . ILE A 1 84 ? -4.873 -19.683 -18.187 1.00 94.00 84 ILE A N 1
ATOM 648 C CA . ILE A 1 84 ? -3.828 -20.180 -19.093 1.00 94.00 84 ILE A CA 1
ATOM 649 C C . ILE A 1 84 ? -2.438 -19.886 -18.525 1.00 94.00 84 ILE A C 1
ATOM 651 O O . ILE A 1 84 ? -1.597 -20.781 -18.464 1.00 94.00 84 ILE A O 1
ATOM 655 N N . ALA A 1 85 ? -2.195 -18.649 -18.092 1.00 94.19 85 ALA A N 1
ATOM 656 C CA . ALA A 1 85 ? -0.895 -18.203 -17.606 1.00 94.19 85 ALA A CA 1
ATOM 657 C C . ALA A 1 85 ? -0.409 -19.014 -16.394 1.00 94.19 85 ALA A C 1
ATOM 659 O O . ALA A 1 85 ? 0.761 -19.390 -16.344 1.00 94.19 85 ALA A O 1
ATOM 660 N N . LYS A 1 86 ? -1.301 -19.366 -15.457 1.00 92.25 86 LYS A N 1
ATOM 661 C CA . LYS A 1 86 ? -0.958 -20.183 -14.275 1.00 92.25 86 LYS A CA 1
ATOM 662 C C . LYS A 1 86 ? -0.370 -21.557 -14.619 1.00 92.25 86 LYS A C 1
ATOM 664 O O . LYS A 1 86 ? 0.362 -22.116 -13.811 1.00 92.25 86 LYS A O 1
ATOM 669 N N . LEU A 1 87 ? -0.646 -22.087 -15.811 1.00 93.31 87 LEU A N 1
ATOM 670 C CA . LEU A 1 87 ? -0.131 -23.383 -16.266 1.00 93.31 87 LEU A CA 1
ATOM 671 C C . LEU A 1 87 ? 1.259 -23.296 -16.916 1.00 93.31 87 LEU A C 1
ATOM 673 O O . LEU A 1 87 ? 1.803 -24.326 -17.304 1.00 93.31 87 LEU A O 1
ATOM 677 N N . ILE A 1 88 ? 1.826 -22.096 -17.074 1.00 93.81 88 ILE A N 1
ATOM 678 C CA . ILE A 1 88 ? 3.094 -21.863 -17.773 1.00 93.81 88 ILE A CA 1
ATOM 679 C C . ILE A 1 88 ? 4.216 -21.674 -16.737 1.00 93.81 88 ILE A C 1
ATOM 681 O O . ILE A 1 88 ? 4.287 -20.615 -16.116 1.00 93.81 88 ILE A O 1
ATOM 685 N N . PRO A 1 89 ? 5.141 -22.642 -16.561 1.00 92.31 89 PRO A N 1
ATOM 686 C CA . PRO A 1 89 ? 6.210 -22.522 -15.563 1.00 92.31 89 PRO A CA 1
ATOM 687 C C . PRO A 1 89 ? 7.270 -21.475 -15.931 1.00 92.31 89 PRO A C 1
ATOM 689 O O . PRO A 1 89 ? 7.911 -20.887 -15.064 1.00 92.31 89 PRO A O 1
ATOM 692 N N . ASN A 1 90 ? 7.489 -21.246 -17.230 1.00 94.44 90 ASN A N 1
ATOM 693 C CA . ASN A 1 90 ? 8.475 -20.279 -17.697 1.00 94.44 90 ASN A CA 1
ATOM 694 C C . ASN A 1 90 ? 7.963 -18.847 -17.480 1.00 94.44 90 ASN A C 1
ATOM 696 O O . ASN A 1 90 ? 7.009 -18.429 -18.134 1.00 94.44 90 ASN A O 1
ATOM 700 N N . ARG A 1 91 ? 8.646 -18.090 -16.612 1.00 92.50 91 ARG A N 1
ATOM 701 C CA . ARG A 1 91 ? 8.268 -16.721 -16.223 1.00 92.50 91 ARG A CA 1
ATOM 702 C C . ARG A 1 91 ? 8.064 -15.797 -17.427 1.00 92.50 91 ARG A C 1
ATOM 704 O O . ARG A 1 91 ? 7.005 -15.197 -17.539 1.00 92.50 91 ARG A O 1
ATOM 711 N N . LYS A 1 92 ? 9.005 -15.765 -18.382 1.00 92.00 92 LYS A N 1
ATOM 712 C CA . LYS A 1 92 ? 8.916 -14.918 -19.590 1.00 92.00 92 LYS A CA 1
ATOM 713 C C . LYS A 1 92 ? 7.685 -15.247 -20.432 1.00 92.00 92 LYS A C 1
ATOM 715 O O . LYS A 1 92 ? 6.905 -14.358 -20.761 1.00 92.00 92 LYS A O 1
ATOM 720 N N . LEU A 1 93 ? 7.483 -16.525 -20.760 1.00 92.56 93 LEU A N 1
ATOM 721 C CA . LEU A 1 93 ? 6.315 -16.961 -21.532 1.00 92.56 93 LEU A CA 1
ATOM 722 C C . LEU A 1 93 ? 5.007 -16.686 -20.787 1.00 92.56 93 LEU A C 1
ATOM 724 O O . LEU A 1 93 ? 4.028 -16.285 -21.412 1.00 92.56 93 LEU A O 1
ATOM 728 N N . ARG A 1 94 ? 4.997 -16.858 -19.461 1.00 94.06 94 ARG A N 1
ATOM 729 C CA . ARG A 1 94 ? 3.840 -16.557 -18.618 1.00 94.06 94 ARG A CA 1
ATOM 730 C C . ARG A 1 94 ? 3.508 -15.066 -18.623 1.00 94.06 94 ARG A C 1
ATOM 732 O O . ARG A 1 94 ? 2.343 -14.734 -18.822 1.00 94.06 94 ARG A O 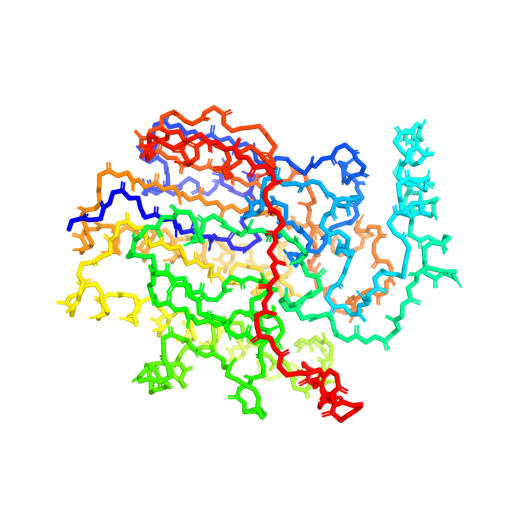1
ATOM 739 N N . THR A 1 95 ? 4.505 -14.186 -18.499 1.00 92.88 95 THR A N 1
ATOM 740 C CA . THR A 1 95 ? 4.324 -12.732 -18.628 1.00 92.88 95 THR A CA 1
ATOM 741 C C . THR A 1 95 ? 3.656 -12.394 -19.960 1.00 92.88 95 THR A C 1
ATOM 743 O O . THR A 1 95 ? 2.617 -11.737 -19.979 1.00 92.88 95 THR A O 1
ATOM 746 N N . TYR A 1 96 ? 4.178 -12.907 -21.080 1.00 92.12 96 TYR A N 1
ATOM 747 C CA . TYR A 1 96 ? 3.586 -12.653 -22.399 1.00 92.12 96 TYR A CA 1
ATOM 748 C C . TYR A 1 96 ? 2.171 -13.222 -22.542 1.00 92.12 96 TYR A C 1
ATOM 750 O O . TYR A 1 96 ? 1.303 -12.552 -23.100 1.00 92.12 96 TYR A O 1
ATOM 758 N N . ALA A 1 97 ? 1.919 -14.429 -22.033 1.00 92.88 97 ALA A N 1
ATOM 759 C CA . ALA A 1 97 ? 0.606 -15.065 -22.096 1.00 92.88 97 ALA A CA 1
ATOM 760 C C . ALA A 1 97 ? -0.449 -14.329 -21.258 1.00 92.88 97 ALA A C 1
ATOM 762 O O . ALA A 1 97 ? -1.620 -14.299 -21.640 1.00 92.88 97 ALA A O 1
ATOM 763 N N . PHE A 1 98 ? -0.044 -13.729 -20.136 1.00 93.31 98 PHE A N 1
ATOM 764 C CA . PHE A 1 98 ? -0.953 -12.996 -19.267 1.00 93.31 98 PHE A CA 1
ATOM 765 C C . PHE A 1 98 ? -1.187 -11.563 -19.757 1.00 93.31 98 PHE A C 1
ATOM 767 O O . PHE A 1 98 ? -2.330 -11.165 -19.996 1.00 93.31 98 PHE A O 1
ATOM 774 N N . TYR A 1 99 ? -0.116 -10.799 -19.971 1.00 91.56 99 TYR A N 1
ATOM 775 C CA . TYR A 1 99 ? -0.206 -9.379 -20.309 1.00 91.56 99 TYR A CA 1
ATOM 776 C C . TYR A 1 99 ? -0.471 -9.118 -21.791 1.00 91.56 99 TYR A C 1
ATOM 778 O O . TYR A 1 99 ? -1.220 -8.201 -22.114 1.00 91.56 99 TYR A O 1
ATOM 786 N N . GLY A 1 100 ? 0.087 -9.918 -22.704 1.00 92.12 100 GLY A N 1
ATOM 787 C CA . GLY A 1 100 ? -0.004 -9.679 -24.150 1.00 92.12 100 GLY A CA 1
ATOM 788 C C . GLY A 1 100 ? -1.446 -9.636 -24.673 1.00 92.12 100 GLY A C 1
ATOM 789 O O . GLY A 1 100 ? -1.866 -8.606 -25.207 1.00 92.12 100 GLY A O 1
ATOM 790 N N . PRO A 1 101 ? -2.248 -10.703 -24.493 1.00 93.38 101 PRO A N 1
ATOM 791 C CA . PRO A 1 101 ? -3.646 -10.711 -24.918 1.00 93.38 101 PRO A CA 1
ATOM 792 C C . PRO A 1 101 ? -4.494 -9.651 -24.208 1.00 93.38 101 PRO A C 1
ATOM 794 O O . PRO A 1 101 ? -5.355 -9.039 -24.840 1.00 93.38 101 PRO A O 1
ATOM 797 N N . ASN A 1 102 ? -4.249 -9.401 -22.915 1.00 93.50 102 ASN A N 1
ATOM 798 C CA . ASN A 1 102 ? -4.960 -8.351 -22.185 1.00 93.50 102 ASN A CA 1
ATOM 799 C C . ASN A 1 102 ? -4.657 -6.967 -22.776 1.00 93.50 102 ASN A C 1
ATOM 801 O O . ASN A 1 102 ? -5.589 -6.225 -23.076 1.00 93.50 102 ASN A O 1
ATOM 805 N N . LYS A 1 103 ? -3.386 -6.651 -23.037 1.00 90.88 103 LYS A N 1
ATOM 806 C CA . LYS A 1 103 ? -2.968 -5.387 -23.656 1.00 90.88 103 LYS A CA 1
ATOM 807 C C . LYS A 1 103 ? -3.581 -5.180 -25.040 1.00 90.88 103 LYS A C 1
ATOM 809 O O . LYS A 1 103 ? -3.992 -4.071 -25.359 1.00 90.88 103 LYS A O 1
ATOM 814 N N . LEU A 1 104 ? -3.681 -6.238 -25.845 1.00 91.38 104 LEU A N 1
ATOM 815 C CA . LEU A 1 104 ? -4.224 -6.157 -27.205 1.00 91.38 104 LEU A CA 1
ATOM 816 C C . LEU A 1 104 ? -5.753 -6.035 -27.251 1.00 91.38 104 LEU A C 1
ATOM 818 O O . LEU A 1 104 ? -6.280 -5.343 -28.120 1.00 91.38 104 LEU A O 1
ATOM 822 N N . PHE A 1 105 ? -6.471 -6.719 -26.354 1.00 93.62 105 PHE A N 1
ATOM 823 C CA . PHE A 1 105 ? -7.919 -6.918 -26.511 1.00 93.62 105 PHE A CA 1
ATOM 824 C C . PHE A 1 105 ? -8.763 -6.484 -25.311 1.00 93.62 105 PHE A C 1
ATOM 826 O O . PHE A 1 105 ? -9.963 -6.260 -25.466 1.00 93.62 105 PHE A O 1
ATOM 833 N N . ASN A 1 106 ? -8.171 -6.352 -24.124 1.00 92.19 106 ASN A N 1
ATOM 834 C CA . ASN A 1 106 ? -8.915 -6.241 -22.869 1.00 92.19 106 ASN A CA 1
ATOM 835 C C . ASN A 1 106 ? -8.620 -4.980 -22.052 1.00 92.19 106 ASN A C 1
ATOM 837 O O . ASN A 1 106 ? -9.325 -4.730 -21.080 1.00 92.19 106 ASN A O 1
ATOM 841 N N . LEU A 1 107 ? -7.623 -4.180 -22.426 1.00 90.81 107 LEU A N 1
ATOM 842 C CA . LEU A 1 107 ? -7.305 -2.926 -21.745 1.00 90.81 107 LEU A CA 1
ATOM 843 C C . LEU A 1 107 ? -7.920 -1.718 -22.469 1.00 90.81 107 LEU A C 1
ATOM 845 O O . LEU A 1 107 ? -8.006 -1.675 -23.704 1.00 90.81 107 LEU A O 1
ATOM 849 N N . LYS A 1 108 ? -8.407 -0.751 -21.688 1.00 88.50 108 LYS A N 1
ATOM 850 C CA . LYS A 1 108 ? -8.695 0.627 -22.105 1.00 88.50 108 LYS A CA 1
ATOM 851 C C . LYS A 1 108 ? -7.572 1.509 -21.562 1.00 88.50 108 LYS A C 1
ATOM 853 O O . LYS A 1 108 ? -7.249 1.410 -20.380 1.00 88.50 108 LYS A O 1
ATOM 858 N N . ASP A 1 109 ? -7.002 2.340 -22.426 1.00 86.50 109 ASP A N 1
ATOM 859 C CA . ASP A 1 109 ? -5.931 3.268 -22.068 1.00 86.50 109 ASP A CA 1
ATOM 860 C C . ASP A 1 109 ? -6.519 4.470 -21.326 1.00 86.50 109 ASP A C 1
ATOM 862 O O . ASP A 1 109 ? -7.044 5.395 -21.941 1.00 86.50 109 ASP A O 1
ATOM 866 N N . ARG A 1 110 ? -6.585 4.349 -19.998 1.00 86.44 110 ARG A N 1
ATOM 867 C CA . ARG A 1 110 ? -6.967 5.406 -19.062 1.00 86.44 110 ARG A CA 1
ATOM 868 C C . ARG A 1 110 ? -6.507 5.025 -17.663 1.00 86.44 110 ARG A C 1
ATOM 870 O O . ARG A 1 110 ? -6.547 3.844 -17.306 1.00 86.44 110 ARG A O 1
ATOM 877 N N . THR A 1 111 ? -6.227 6.035 -16.853 1.00 84.81 111 THR A N 1
ATOM 878 C CA . THR A 1 111 ? -5.958 5.859 -15.430 1.00 84.81 111 THR A CA 1
ATOM 879 C C . THR A 1 111 ? -7.199 5.269 -14.724 1.00 84.81 111 THR A C 1
ATOM 881 O O . THR A 1 111 ? -8.314 5.794 -14.871 1.00 84.81 111 THR A O 1
ATOM 884 N N . PRO A 1 112 ? -7.053 4.142 -14.012 1.00 87.31 112 PRO A N 1
ATOM 885 C CA . PRO A 1 112 ? -8.078 3.553 -13.164 1.00 87.31 112 PRO A CA 1
ATOM 886 C C . PRO A 1 112 ? -8.358 4.426 -11.936 1.00 87.31 112 PRO A C 1
ATOM 888 O O . PRO A 1 112 ? -7.500 5.171 -11.464 1.00 87.31 112 PRO A O 1
ATOM 891 N N . ARG A 1 113 ? -9.573 4.308 -11.411 1.00 88.75 113 ARG A N 1
ATOM 892 C CA . ARG A 1 113 ? -10.063 5.037 -10.237 1.00 88.75 113 ARG A CA 1
ATOM 893 C C . ARG A 1 113 ? -10.667 4.070 -9.222 1.00 88.75 113 ARG A C 1
ATOM 895 O O . ARG A 1 113 ? -10.883 2.898 -9.526 1.00 88.75 113 ARG A O 1
ATOM 902 N N . SER A 1 114 ? -10.967 4.551 -8.022 1.00 90.44 114 SER A N 1
ATOM 903 C CA . SER A 1 114 ? -11.571 3.766 -6.943 1.00 90.44 114 SER A CA 1
ATOM 904 C C . SER A 1 114 ? -12.875 3.092 -7.380 1.00 90.44 114 SER A C 1
ATOM 906 O O . SER A 1 114 ? -13.092 1.932 -7.039 1.00 90.44 114 SER A O 1
ATOM 908 N N . GLN A 1 115 ? -13.673 3.739 -8.240 1.00 87.94 115 GLN A N 1
ATOM 909 C CA . GLN A 1 115 ? -14.902 3.163 -8.806 1.00 87.94 115 GLN A CA 1
ATOM 910 C C . GLN A 1 115 ? -14.667 1.915 -9.669 1.00 87.94 115 GLN A C 1
ATOM 912 O O . GLN A 1 115 ? -15.578 1.105 -9.846 1.00 87.94 115 GLN A O 1
ATOM 917 N N . ASP A 1 116 ? -13.468 1.749 -10.233 1.00 88.62 116 ASP A N 1
ATOM 918 C CA . ASP A 1 116 ? -13.143 0.571 -11.042 1.00 88.62 116 ASP A CA 1
ATOM 919 C C . ASP A 1 116 ? -13.008 -0.693 -10.180 1.00 88.62 116 ASP A C 1
ATOM 921 O O . ASP A 1 116 ? -13.145 -1.816 -10.680 1.00 88.62 116 ASP A O 1
ATOM 925 N N . VAL A 1 117 ? -12.812 -0.522 -8.869 1.00 89.56 117 VAL A N 1
ATOM 926 C CA . VAL A 1 117 ? -12.783 -1.608 -7.891 1.00 89.56 117 VAL A CA 1
ATOM 927 C C . VAL A 1 117 ? -14.177 -1.837 -7.326 1.00 89.56 117 VAL A C 1
ATOM 929 O O . VAL A 1 117 ? -14.652 -1.156 -6.429 1.00 89.56 117 VAL A O 1
ATOM 932 N N . GLN A 1 118 ? -14.828 -2.877 -7.835 1.00 88.38 118 GLN A N 1
ATOM 933 C CA . GLN A 1 118 ? -16.221 -3.207 -7.507 1.00 88.38 118 GLN A CA 1
ATOM 934 C C . GLN A 1 118 ? -16.409 -3.935 -6.167 1.00 88.38 118 GLN A C 1
ATOM 936 O O . GLN A 1 118 ? -17.443 -4.572 -5.974 1.00 88.38 118 GLN A O 1
ATOM 941 N N . TYR A 1 119 ? -15.420 -3.923 -5.277 1.00 92.94 119 TYR A N 1
ATOM 942 C CA . TYR A 1 119 ? -15.450 -4.649 -4.008 1.00 92.94 119 TYR A CA 1
ATOM 943 C C . TYR A 1 119 ? -15.112 -3.715 -2.864 1.00 92.94 119 TYR A C 1
ATOM 945 O O . TYR A 1 119 ? -14.254 -2.844 -3.012 1.00 92.94 119 TYR A O 1
ATOM 953 N N . 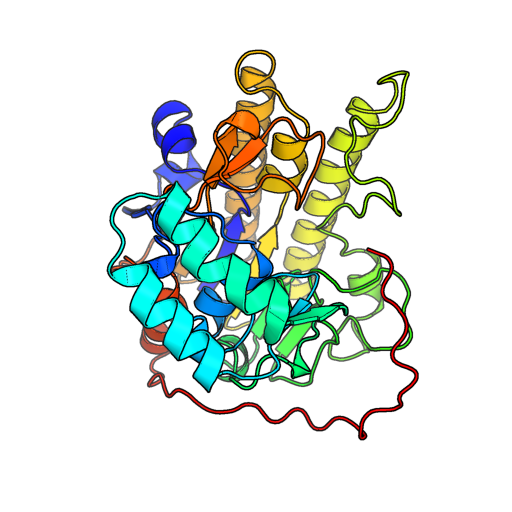LYS A 1 120 ? -15.775 -3.935 -1.728 1.00 94.50 120 LYS A N 1
ATOM 954 C CA . LYS A 1 120 ? -15.457 -3.217 -0.497 1.00 94.50 120 LYS A CA 1
ATOM 955 C C . LYS A 1 120 ? -14.007 -3.477 -0.113 1.00 94.50 120 LYS A C 1
ATOM 957 O O . LYS A 1 120 ? -13.506 -4.598 -0.254 1.00 94.50 120 LYS A O 1
ATOM 962 N N . ARG A 1 121 ? -13.365 -2.438 0.394 1.00 95.69 121 ARG A N 1
ATOM 963 C CA . ARG A 1 121 ? -12.034 -2.479 0.980 1.00 95.69 121 ARG A CA 1
ATOM 964 C C . ARG A 1 121 ? -12.146 -2.731 2.483 1.00 95.69 121 ARG A C 1
ATOM 966 O O . ARG A 1 121 ? -13.209 -2.565 3.075 1.00 95.69 121 ARG A O 1
ATOM 973 N N . LEU A 1 122 ? -11.043 -3.115 3.111 1.00 97.19 122 LEU A N 1
ATOM 974 C CA . LEU A 1 122 ? -10.947 -3.427 4.537 1.00 97.19 122 LEU A CA 1
ATOM 975 C C . LEU A 1 122 ? -11.626 -2.377 5.440 1.00 97.19 122 LEU A C 1
ATOM 977 O O . LEU A 1 122 ? -12.438 -2.721 6.298 1.00 97.19 122 LEU A O 1
ATOM 981 N N . TRP A 1 123 ? -11.337 -1.099 5.204 1.00 96.19 123 TRP A N 1
ATOM 982 C CA . TRP A 1 123 ? -11.866 0.036 5.970 1.00 96.19 123 TRP A CA 1
ATOM 983 C C . TRP A 1 123 ? -13.360 0.313 5.749 1.00 96.19 123 TRP A C 1
ATOM 985 O O . TRP A 1 123 ? -13.951 1.076 6.505 1.00 96.19 123 TRP A O 1
ATOM 995 N N . ASP A 1 124 ? -14.005 -0.310 4.758 1.00 95.31 124 ASP A N 1
ATOM 996 C CA . ASP A 1 124 ? -15.463 -0.219 4.588 1.00 95.31 124 ASP A CA 1
ATOM 997 C C . ASP A 1 124 ? -16.216 -1.147 5.562 1.00 95.31 124 ASP A C 1
ATOM 999 O O . ASP A 1 124 ? -17.435 -1.039 5.717 1.00 95.31 124 ASP A O 1
ATOM 1003 N N . TYR A 1 125 ? -15.511 -2.082 6.210 1.00 95.81 125 TYR A N 1
ATOM 1004 C CA . TYR A 1 125 ? -16.077 -3.002 7.200 1.00 95.81 125 TYR A CA 1
ATOM 1005 C C . TYR A 1 125 ? -15.812 -2.569 8.644 1.00 95.81 125 TYR A C 1
ATOM 1007 O O . TYR A 1 125 ? -16.485 -3.068 9.551 1.00 95.81 125 TYR A O 1
ATOM 1015 N N . ILE A 1 126 ? -14.823 -1.705 8.873 1.00 96.56 126 ILE A N 1
ATOM 1016 C CA . ILE A 1 126 ? -14.346 -1.306 10.199 1.00 96.56 126 ILE A CA 1
ATOM 1017 C C . ILE A 1 126 ? -14.702 0.161 10.431 1.00 96.56 126 ILE A C 1
ATOM 1019 O O . ILE A 1 126 ? -14.372 1.030 9.627 1.00 96.56 126 ILE A O 1
ATOM 1023 N N . ASP A 1 127 ? -15.394 0.420 11.535 1.00 95.69 127 ASP A N 1
ATOM 1024 C CA . ASP A 1 127 ? -15.779 1.772 11.918 1.00 95.69 127 ASP A CA 1
ATOM 1025 C C . ASP A 1 127 ? -14.569 2.543 12.449 1.00 95.69 127 ASP A C 1
ATOM 1027 O O . ASP A 1 127 ? -13.639 1.956 12.996 1.00 95.69 127 ASP A O 1
ATOM 1031 N N . ASP A 1 128 ? -14.598 3.862 12.285 1.00 97.19 128 ASP A N 1
ATOM 1032 C CA . ASP A 1 128 ? -13.522 4.775 12.662 1.00 97.19 128 ASP A CA 1
ATOM 1033 C C . ASP A 1 128 ? -12.167 4.347 12.065 1.00 97.19 128 ASP A C 1
ATOM 1035 O O . ASP A 1 128 ? -11.189 4.140 12.779 1.00 97.19 128 ASP A O 1
ATOM 1039 N N . SER A 1 129 ? -12.119 4.196 10.736 1.00 98.06 129 SER A N 1
ATOM 1040 C CA . SER A 1 129 ? -10.896 3.837 10.000 1.00 98.06 129 SER A CA 1
ATOM 1041 C C . SER A 1 129 ? -10.193 5.060 9.394 1.00 98.06 129 SER A C 1
ATOM 1043 O O . SER A 1 129 ? -10.791 5.762 8.573 1.00 98.06 129 SER A O 1
ATOM 1045 N N . LEU A 1 130 ? -8.917 5.280 9.716 1.00 98.31 130 LEU A N 1
ATOM 1046 C CA . LEU A 1 130 ? -8.033 6.223 9.022 1.00 98.31 130 LEU A CA 1
ATOM 1047 C C . LEU A 1 130 ? -7.280 5.499 7.900 1.00 98.31 130 LEU A C 1
ATOM 1049 O O . LEU A 1 130 ? -6.632 4.484 8.139 1.00 98.31 130 LEU A O 1
ATOM 1053 N N . THR A 1 131 ? -7.346 6.026 6.679 1.00 97.44 131 THR A N 1
ATOM 1054 C CA . THR A 1 131 ? -6.607 5.504 5.520 1.00 97.44 131 THR A CA 1
ATOM 1055 C C . THR A 1 131 ? -5.767 6.600 4.890 1.00 97.44 131 THR A C 1
ATOM 1057 O O . THR A 1 131 ? -6.277 7.679 4.586 1.00 97.44 131 THR A O 1
ATOM 1060 N N . VAL A 1 132 ? -4.475 6.340 4.712 1.00 97.06 132 VAL A N 1
ATOM 1061 C CA . VAL A 1 132 ? -3.505 7.344 4.261 1.00 97.06 132 VAL A CA 1
ATOM 1062 C C . VAL A 1 132 ? -2.714 6.768 3.099 1.00 97.06 132 VAL A C 1
ATOM 1064 O O . VAL A 1 132 ? -2.046 5.747 3.242 1.00 97.06 132 VAL A O 1
ATOM 1067 N N . SER A 1 133 ? -2.804 7.420 1.942 1.00 95.19 133 SER A N 1
ATOM 1068 C CA . SER A 1 133 ? -1.978 7.136 0.764 1.00 95.19 133 SER A CA 1
ATOM 1069 C C . SER A 1 133 ? -2.095 5.715 0.198 1.00 95.19 133 SER A C 1
ATOM 1071 O O . SER A 1 133 ? -1.283 5.317 -0.621 1.00 95.19 133 SER A O 1
ATOM 1073 N N . VAL A 1 134 ? -3.128 4.945 0.542 1.00 95.94 134 VAL A N 1
ATOM 1074 C CA . VAL A 1 134 ? -3.283 3.585 0.003 1.00 95.94 134 VAL A CA 1
ATOM 1075 C C . VAL A 1 134 ? -3.526 3.637 -1.515 1.00 95.94 134 VAL A C 1
ATOM 1077 O O . VAL A 1 134 ? -4.426 4.367 -1.946 1.00 95.94 134 VAL A O 1
ATOM 1080 N N . PRO A 1 135 ? -2.802 2.872 -2.352 1.00 94.06 135 PRO A N 1
ATOM 1081 C CA . PRO A 1 135 ? -3.009 2.899 -3.797 1.00 94.06 135 PRO A CA 1
ATOM 1082 C C . PRO A 1 135 ? -4.431 2.541 -4.244 1.00 94.06 135 PRO A C 1
ATOM 1084 O O . PRO A 1 135 ? -5.139 1.723 -3.646 1.00 94.06 135 PRO A O 1
ATOM 1087 N N . LEU A 1 136 ? -4.831 3.156 -5.356 1.00 92.25 136 LEU A N 1
ATOM 1088 C CA . LEU A 1 136 ? -6.134 3.032 -6.002 1.00 92.25 136 LEU A CA 1
ATOM 1089 C C . LEU A 1 136 ? -7.310 3.410 -5.093 1.00 92.25 136 LEU A C 1
ATOM 1091 O O . LEU A 1 136 ? -8.350 2.747 -5.056 1.00 92.25 136 LEU A O 1
ATOM 1095 N N . THR A 1 137 ? -7.146 4.514 -4.370 1.00 93.31 137 THR A N 1
ATOM 1096 C CA . THR A 1 137 ? -8.198 5.080 -3.520 1.00 93.31 137 THR A CA 1
ATOM 1097 C C . THR A 1 137 ? -8.712 6.441 -4.000 1.00 93.31 137 THR A C 1
ATOM 1099 O O . THR A 1 137 ? -9.439 7.113 -3.276 1.00 93.31 137 THR A O 1
ATOM 1102 N N . TYR A 1 138 ? -8.362 6.856 -5.224 1.00 91.44 138 TYR A N 1
ATOM 1103 C CA . TYR A 1 138 ? -8.837 8.099 -5.844 1.00 91.44 138 TYR A CA 1
ATOM 1104 C C . TYR A 1 138 ? -10.007 7.879 -6.814 1.00 91.44 138 TYR A C 1
ATOM 1106 O O . TYR A 1 138 ? -9.876 7.033 -7.699 1.00 91.44 138 TYR A O 1
ATOM 1114 N N . PRO A 1 139 ? -11.080 8.689 -6.761 1.00 91.94 139 PRO A N 1
ATOM 1115 C CA . PRO A 1 139 ? -11.365 9.690 -5.735 1.00 91.94 139 PRO A CA 1
ATOM 1116 C C . PRO A 1 139 ? -11.695 9.055 -4.388 1.00 91.94 139 PRO A C 1
ATOM 1118 O O . PRO A 1 139 ? -12.165 7.914 -4.338 1.00 91.94 139 PRO A O 1
ATOM 1121 N N . ALA A 1 140 ? -11.467 9.816 -3.318 1.00 92.81 140 ALA A N 1
ATOM 1122 C CA . ALA A 1 140 ? -11.875 9.439 -1.975 1.00 92.81 140 ALA A CA 1
ATOM 1123 C C . ALA A 1 140 ? -13.398 9.272 -1.932 1.00 92.81 140 ALA A C 1
ATOM 1125 O O . ALA A 1 140 ? -14.142 10.015 -2.581 1.00 92.81 140 ALA A O 1
ATOM 1126 N N . TRP A 1 141 ? -13.870 8.297 -1.160 1.00 92.88 141 TRP A N 1
ATOM 1127 C CA . TRP A 1 141 ? -15.295 8.022 -1.006 1.00 92.88 141 TRP A CA 1
ATOM 1128 C C . TRP A 1 141 ? -15.712 8.023 0.451 1.00 92.88 141 TRP A C 1
ATOM 1130 O O . TRP A 1 141 ? -14.898 7.979 1.369 1.00 92.88 141 TRP A O 1
ATOM 1140 N N . LYS A 1 142 ? -17.027 8.063 0.644 1.00 91.62 142 LYS A N 1
ATOM 1141 C CA . LYS A 1 142 ? -17.634 7.992 1.960 1.00 91.62 142 LYS A CA 1
ATOM 1142 C C . LYS A 1 142 ? -17.494 6.597 2.561 1.00 91.62 142 LYS A C 1
ATOM 1144 O O . LYS A 1 142 ? -18.126 5.657 2.085 1.00 91.62 142 LYS A O 1
ATOM 1149 N N . HIS A 1 143 ? -16.772 6.510 3.670 1.00 88.69 143 HIS A N 1
ATOM 1150 C CA . HIS A 1 143 ? -16.737 5.356 4.570 1.00 88.69 143 HIS A CA 1
ATOM 1151 C C . HIS A 1 143 ? -16.880 5.813 6.030 1.00 88.69 143 HIS A C 1
ATOM 1153 O O . HIS A 1 143 ? -17.097 6.995 6.322 1.00 88.69 143 HIS A O 1
ATOM 1159 N N . ASN A 1 144 ? -16.792 4.873 6.967 1.00 86.44 144 ASN A N 1
ATOM 1160 C CA . ASN A 1 144 ? -16.883 5.154 8.397 1.00 86.44 144 ASN A CA 1
ATOM 1161 C C . ASN A 1 144 ? -15.514 5.584 8.946 1.00 86.44 144 ASN A C 1
ATOM 1163 O O . ASN A 1 144 ? -14.915 4.868 9.738 1.00 86.44 144 ASN A O 1
ATOM 1167 N N . GLY A 1 145 ? -14.990 6.737 8.523 1.00 95.56 145 GLY A N 1
ATOM 1168 C CA . GLY A 1 145 ? -13.692 7.217 9.002 1.00 95.56 145 GLY A CA 1
ATOM 1169 C C . GLY A 1 145 ? -13.129 8.407 8.230 1.00 95.56 145 GLY A C 1
ATOM 1170 O O . GLY A 1 145 ? -13.891 9.263 7.776 1.00 95.56 145 GLY A O 1
ATOM 1171 N N . VAL A 1 146 ? -11.800 8.454 8.113 1.00 97.12 146 VAL A N 1
ATOM 1172 C CA . VAL A 1 146 ? -11.043 9.475 7.371 1.00 97.12 146 VAL A CA 1
ATOM 1173 C C . VAL A 1 146 ? -10.196 8.801 6.289 1.00 97.12 146 VAL A C 1
ATOM 1175 O O . VAL A 1 146 ? -9.635 7.725 6.495 1.00 97.12 146 VAL A O 1
ATOM 1178 N N . MET A 1 147 ? -10.154 9.388 5.101 1.00 96.25 147 MET A N 1
ATOM 1179 C CA . MET A 1 147 ? -9.427 8.866 3.950 1.00 96.25 147 MET A CA 1
ATOM 1180 C C . MET A 1 147 ? -8.660 9.977 3.267 1.00 96.25 147 MET A C 1
ATOM 1182 O O . MET A 1 147 ? -9.223 11.028 2.972 1.00 96.25 147 MET A O 1
ATOM 1186 N N . PHE A 1 148 ? -7.409 9.688 2.941 1.00 95.62 148 PHE A N 1
ATOM 1187 C CA . PHE A 1 148 ? -6.584 10.462 2.031 1.00 95.62 148 PHE A CA 1
ATOM 1188 C C . PHE A 1 148 ? -6.154 9.549 0.896 1.00 95.62 148 PHE A C 1
ATOM 1190 O O . PHE A 1 148 ? -5.429 8.575 1.109 1.00 95.62 148 PHE A O 1
ATOM 1197 N N . SER A 1 149 ? -6.634 9.846 -0.309 1.00 93.25 149 SER A N 1
ATOM 1198 C CA . SER A 1 149 ? -6.391 9.000 -1.468 1.00 93.25 149 SER A CA 1
ATOM 1199 C C . SER A 1 149 ? -4.902 8.925 -1.812 1.00 93.25 149 SER A C 1
ATOM 1201 O O . SER A 1 149 ? -4.244 9.962 -1.921 1.00 93.25 149 SER A O 1
ATOM 1203 N N . GLY A 1 150 ? -4.409 7.711 -2.052 1.00 91.81 150 GLY A N 1
ATOM 1204 C CA . GLY A 1 150 ? -3.093 7.433 -2.631 1.00 91.81 150 GLY A CA 1
ATOM 1205 C C . GLY A 1 150 ? -3.082 7.501 -4.155 1.00 91.81 150 GLY A C 1
ATOM 1206 O O . GLY A 1 150 ? -4.053 7.940 -4.781 1.00 91.81 150 GLY A O 1
ATOM 1207 N N . ILE A 1 151 ? -1.988 7.041 -4.766 1.00 87.88 151 ILE A N 1
ATOM 1208 C CA . ILE A 1 151 ? -1.819 7.026 -6.225 1.00 87.88 151 ILE A CA 1
ATOM 1209 C C . ILE A 1 151 ? -3.024 6.344 -6.910 1.00 87.88 151 ILE A C 1
ATOM 1211 O O . ILE A 1 151 ? -3.474 5.292 -6.450 1.00 87.88 151 ILE A O 1
ATOM 1215 N N . PRO A 1 152 ? -3.615 6.920 -7.974 1.00 85.75 152 PRO A N 1
ATOM 1216 C CA . PRO A 1 152 ? -3.155 8.069 -8.755 1.00 85.75 152 PRO A CA 1
ATOM 1217 C C . PRO A 1 152 ? -3.825 9.401 -8.372 1.00 85.75 152 PRO A C 1
ATOM 1219 O O . PRO A 1 152 ? -4.129 10.201 -9.249 1.00 85.75 152 PRO A O 1
ATOM 1222 N N . ALA A 1 153 ? -4.122 9.655 -7.094 1.00 87.44 153 ALA A N 1
ATOM 1223 C CA . ALA A 1 153 ? -4.723 10.924 -6.676 1.00 87.44 153 ALA A CA 1
ATOM 1224 C C . ALA A 1 153 ? -3.858 12.131 -7.091 1.00 87.44 153 ALA A C 1
ATOM 1226 O O . ALA A 1 153 ? -2.728 12.240 -6.609 1.00 87.44 153 ALA A O 1
ATOM 1227 N N . PRO A 1 154 ? -4.373 13.073 -7.904 1.00 81.69 154 PRO A N 1
ATOM 1228 C CA . PRO A 1 154 ? -3.635 14.285 -8.224 1.00 81.69 154 PRO A CA 1
ATOM 1229 C C . PRO A 1 154 ? -3.470 15.159 -6.973 1.00 81.69 154 PRO A C 1
ATOM 1231 O O . PRO A 1 154 ? -4.235 15.052 -6.012 1.00 81.69 154 PRO A O 1
ATOM 1234 N N . LYS A 1 155 ? -2.477 16.055 -6.988 1.00 75.25 155 LYS A N 1
ATOM 1235 C CA . LYS A 1 155 ? -2.325 17.078 -5.942 1.00 75.25 155 LYS A CA 1
ATOM 1236 C C . LYS A 1 155 ? -3.460 18.102 -5.992 1.00 75.25 155 LYS A C 1
ATOM 1238 O O . LYS A 1 155 ? -4.026 18.440 -4.961 1.00 75.25 155 LYS A O 1
ATOM 1243 N N . ASP A 1 156 ? -3.795 18.533 -7.204 1.00 74.31 156 ASP A N 1
ATOM 1244 C CA . ASP A 1 156 ? -4.904 19.426 -7.513 1.00 74.31 156 ASP A CA 1
ATOM 1245 C C . ASP A 1 156 ? -5.781 18.731 -8.564 1.00 74.31 156 ASP A C 1
ATOM 1247 O O . ASP A 1 156 ? -5.289 18.358 -9.630 1.00 74.31 156 ASP A O 1
ATOM 1251 N N . GLY A 1 157 ? -7.065 18.524 -8.278 1.00 75.12 157 GLY A N 1
ATOM 1252 C CA . GLY A 1 157 ? -7.996 17.888 -9.213 1.00 75.12 157 GLY A CA 1
ATOM 1253 C C . GLY A 1 157 ? -9.452 18.178 -8.870 1.00 75.12 157 GLY A C 1
ATOM 1254 O O . GLY A 1 157 ? -9.761 18.623 -7.764 1.00 75.12 157 GLY A O 1
ATOM 1255 N N . ALA A 1 158 ? -10.358 17.931 -9.818 1.00 80.00 158 ALA A N 1
ATOM 1256 C CA . ALA A 1 158 ? -11.777 18.254 -9.651 1.00 80.00 158 ALA A CA 1
ATOM 1257 C C . ALA A 1 158 ? -12.529 17.338 -8.666 1.00 80.00 158 ALA A C 1
ATOM 1259 O O . ALA A 1 158 ? -13.566 17.729 -8.129 1.00 80.00 158 ALA A O 1
ATOM 1260 N N . LEU A 1 159 ? -12.042 16.114 -8.444 1.00 86.50 159 LEU A N 1
ATOM 1261 C CA . LEU A 1 159 ? -12.682 15.135 -7.559 1.00 86.50 159 LEU A CA 1
ATOM 1262 C C . LEU A 1 159 ? -11.993 15.066 -6.192 1.00 86.50 159 LEU A C 1
ATOM 1264 O O . LEU A 1 159 ? -10.782 15.287 -6.119 1.00 86.50 159 LEU A O 1
ATOM 1268 N N . PRO A 1 160 ? -12.734 14.708 -5.124 1.00 89.19 160 PRO A N 1
ATOM 1269 C CA . PRO A 1 160 ? -12.193 14.680 -3.773 1.00 89.19 160 PRO A CA 1
ATOM 1270 C C . PRO A 1 160 ? -11.017 13.711 -3.655 1.00 89.19 160 PRO A C 1
ATOM 1272 O O . PRO A 1 160 ? -11.087 12.551 -4.064 1.00 89.19 160 PRO A O 1
ATOM 1275 N N . THR A 1 161 ? -9.940 14.196 -3.052 1.00 91.31 161 THR A N 1
ATOM 1276 C CA . THR A 1 161 ? -8.745 13.429 -2.677 1.00 91.31 161 THR A CA 1
ATOM 1277 C C . THR A 1 161 ? -8.727 13.120 -1.177 1.00 91.31 161 THR A C 1
ATOM 1279 O O . THR A 1 161 ? -7.830 12.420 -0.702 1.00 91.31 161 THR A O 1
ATOM 1282 N N . SER A 1 162 ? -9.726 13.622 -0.442 1.00 93.81 162 SER A N 1
ATOM 1283 C CA . SER A 1 162 ? -9.958 13.364 0.972 1.00 93.81 162 SER A CA 1
ATOM 1284 C C . SER A 1 162 ? -11.435 13.104 1.283 1.00 93.81 162 SER A C 1
ATOM 1286 O O . SER A 1 162 ? -12.336 13.601 0.600 1.00 93.81 162 SER A O 1
ATOM 1288 N N . TYR A 1 163 ? -11.696 12.323 2.329 1.00 94.25 163 TYR A N 1
ATOM 1289 C CA . TYR A 1 163 ? -13.021 12.177 2.925 1.00 94.25 163 TYR A CA 1
ATOM 1290 C C . TYR A 1 163 ? -12.925 12.110 4.461 1.00 94.25 163 TYR A C 1
ATOM 1292 O O . TYR A 1 163 ? -12.058 11.407 4.967 1.00 94.25 163 TYR A O 1
ATOM 1300 N N . PRO A 1 164 ? -13.829 12.766 5.215 1.00 95.00 164 PRO A N 1
ATOM 1301 C CA . PRO A 1 164 ? -14.740 13.799 4.733 1.00 95.00 164 PRO A CA 1
ATOM 1302 C C . PRO A 1 164 ? -13.964 15.046 4.285 1.00 95.00 164 PRO A C 1
ATOM 1304 O O . PRO A 1 164 ? -12.851 15.296 4.734 1.00 95.00 164 PRO A O 1
ATOM 1307 N N . GLN A 1 165 ? -14.577 15.861 3.423 1.00 90.31 165 GLN A N 1
ATOM 1308 C CA . GLN A 1 165 ? -13.936 17.040 2.816 1.00 90.31 165 GLN A CA 1
ATOM 1309 C C . GLN A 1 165 ? -13.430 18.075 3.844 1.00 90.31 165 GLN A C 1
ATOM 1311 O O . GLN A 1 165 ? -12.594 18.914 3.526 1.00 90.31 165 GLN A O 1
ATOM 1316 N N . SER A 1 166 ? -13.901 18.023 5.095 1.00 93.19 166 SER A N 1
ATOM 1317 C CA . SER A 1 166 ? -13.375 18.856 6.184 1.00 93.19 166 SER A CA 1
ATOM 1318 C C . SER A 1 166 ? -11.891 18.617 6.487 1.00 93.19 166 SER A C 1
ATOM 1320 O O . SER A 1 166 ? -11.283 19.470 7.122 1.00 93.19 166 SER A O 1
ATOM 1322 N N . TYR A 1 167 ? -11.308 17.499 6.040 1.00 93.75 167 TYR A N 1
ATOM 1323 C CA . TYR A 1 167 ? -9.889 17.171 6.220 1.00 93.75 167 TYR A CA 1
ATOM 1324 C C . TYR A 1 167 ? -9.007 17.575 5.025 1.00 93.75 167 TYR A C 1
ATOM 1326 O O . TYR A 1 167 ? -7.836 17.207 4.966 1.00 93.75 167 TYR A O 1
ATOM 1334 N N . GLU A 1 168 ? -9.524 18.357 4.075 1.00 89.06 168 GLU A N 1
ATOM 1335 C CA . GLU A 1 168 ? -8.778 18.756 2.873 1.00 89.06 168 GLU A CA 1
ATOM 1336 C C . GLU A 1 168 ? -7.467 19.503 3.187 1.00 89.06 168 GLU A C 1
ATOM 1338 O O . GLU A 1 168 ? -6.489 19.391 2.451 1.00 89.06 168 GLU A O 1
ATOM 1343 N N . ASP A 1 169 ? -7.398 20.231 4.304 1.00 90.56 169 ASP A N 1
ATOM 1344 C CA . ASP A 1 169 ? -6.167 20.922 4.701 1.00 90.56 169 ASP A CA 1
ATOM 1345 C C . ASP A 1 169 ? -5.051 19.951 5.127 1.00 90.56 169 ASP A C 1
ATOM 1347 O O . ASP A 1 169 ? -3.891 20.182 4.781 1.00 90.56 169 ASP A O 1
ATOM 1351 N N . TYR A 1 170 ? -5.385 18.817 5.755 1.00 92.88 170 TYR A N 1
ATOM 1352 C CA . TYR A 1 170 ? -4.433 17.716 5.961 1.00 92.88 170 TYR A CA 1
ATOM 1353 C C . TYR A 1 170 ? -4.027 17.086 4.634 1.00 92.88 170 TYR A C 1
ATOM 1355 O O . TYR A 1 170 ? -2.852 16.807 4.399 1.00 92.88 170 TYR A O 1
ATOM 1363 N N . ARG A 1 171 ? -4.980 16.919 3.711 1.00 89.38 171 ARG A N 1
ATOM 1364 C CA . ARG A 1 171 ? -4.696 16.324 2.402 1.00 89.38 171 ARG A CA 1
ATOM 1365 C C . ARG A 1 171 ? -3.690 17.125 1.579 1.00 89.38 171 ARG A C 1
ATOM 1367 O O . ARG A 1 171 ? -2.922 16.522 0.836 1.00 89.38 171 ARG A O 1
ATOM 1374 N N . LYS A 1 172 ? -3.653 18.453 1.715 1.00 86.44 172 LYS A N 1
ATOM 1375 C CA . LYS A 1 172 ? -2.648 19.310 1.051 1.00 86.44 172 LYS A CA 1
ATOM 1376 C C . LYS A 1 172 ? -1.224 19.067 1.551 1.00 86.44 172 LYS A C 1
ATOM 1378 O O . LYS A 1 172 ? -0.275 19.349 0.819 1.00 86.44 172 LYS A O 1
ATOM 1383 N N . ARG A 1 173 ? -1.090 18.583 2.787 1.00 88.31 173 ARG A N 1
ATOM 1384 C CA . ARG A 1 173 ? 0.180 18.222 3.427 1.00 88.31 173 ARG A CA 1
ATOM 1385 C C . ARG A 1 173 ? 0.584 16.792 3.066 1.00 88.31 173 ARG A C 1
ATOM 1387 O O . ARG A 1 173 ? 1.748 16.538 2.785 1.00 88.31 173 ARG A O 1
ATOM 1394 N N . ILE A 1 174 ? -0.390 15.886 2.947 1.00 84.25 174 ILE A N 1
ATOM 1395 C CA . ILE A 1 174 ? -0.142 14.505 2.523 1.00 84.25 174 ILE A CA 1
ATOM 1396 C C . ILE A 1 174 ? 0.099 14.436 1.013 1.00 84.25 174 ILE A C 1
ATOM 1398 O O . ILE A 1 174 ? -0.817 14.571 0.200 1.00 84.25 174 ILE A O 1
ATOM 1402 N N . ASN A 1 175 ? 1.333 14.125 0.636 1.00 70.56 175 ASN A N 1
ATOM 1403 C CA . ASN A 1 175 ? 1.671 13.674 -0.708 1.00 70.56 175 ASN A CA 1
ATOM 1404 C C . ASN A 1 175 ? 2.767 12.608 -0.624 1.00 70.56 175 ASN A C 1
ATOM 1406 O O . ASN A 1 175 ? 3.880 12.847 -1.068 1.00 70.56 175 ASN A O 1
ATOM 1410 N N . ALA A 1 176 ? 2.459 11.464 -0.005 1.00 64.44 176 ALA A N 1
ATOM 1411 C CA . ALA A 1 176 ? 3.471 10.458 0.330 1.00 64.44 176 ALA A CA 1
ATOM 1412 C C . ALA A 1 176 ? 4.235 9.923 -0.898 1.00 64.44 176 ALA A C 1
ATOM 1414 O O . ALA A 1 176 ? 5.412 9.620 -0.770 1.00 64.44 176 ALA A O 1
ATOM 1415 N N . TYR A 1 177 ? 3.589 9.877 -2.072 1.00 74.50 177 TYR A N 1
ATOM 1416 C CA . TYR A 1 177 ? 4.224 9.538 -3.351 1.00 74.50 177 TYR A CA 1
ATOM 1417 C C . TYR A 1 177 ? 4.791 10.781 -4.035 1.00 74.50 177 TYR A C 1
ATOM 1419 O O . TYR A 1 177 ? 4.091 11.793 -4.206 1.00 74.50 177 TYR A O 1
ATOM 1427 N N . ASN A 1 178 ? 6.036 10.700 -4.497 1.00 74.12 178 ASN A N 1
ATOM 1428 C CA . ASN A 1 178 ? 6.645 11.787 -5.252 1.00 74.12 178 ASN A CA 1
ATOM 1429 C C . ASN A 1 178 ? 6.299 11.715 -6.753 1.00 74.12 178 ASN A C 1
ATOM 1431 O O . ASN A 1 178 ? 6.909 10.981 -7.526 1.00 74.12 178 ASN A O 1
ATOM 1435 N N . TYR A 1 179 ? 5.339 12.530 -7.198 1.00 65.31 179 TYR A N 1
ATOM 1436 C CA . TYR A 1 179 ? 4.989 12.639 -8.617 1.00 65.31 179 TYR A CA 1
ATOM 1437 C C . TYR A 1 179 ? 6.077 13.379 -9.410 1.00 65.31 179 TYR A C 1
ATOM 1439 O O . TYR A 1 179 ? 6.312 14.573 -9.211 1.00 65.31 179 TYR A O 1
ATOM 1447 N N . LEU A 1 180 ? 6.698 12.691 -10.371 1.00 58.81 180 LEU A N 1
ATOM 1448 C CA . LEU A 1 180 ? 7.773 13.227 -11.217 1.00 58.81 180 LEU A CA 1
ATOM 1449 C C . LEU A 1 180 ? 7.303 14.209 -12.311 1.00 58.81 180 LEU A C 1
ATOM 1451 O O . LEU A 1 180 ? 8.123 14.718 -13.082 1.00 58.81 180 LEU A O 1
ATOM 1455 N N . GLY A 1 181 ? 6.002 14.517 -12.385 1.00 51.50 181 GLY A N 1
ATOM 1456 C CA . GLY A 1 181 ? 5.470 15.620 -13.192 1.00 51.50 181 GLY A CA 1
ATOM 1457 C C . GLY A 1 181 ? 5.710 15.454 -14.695 1.00 51.50 181 GLY A C 1
ATOM 1458 O O . GLY A 1 181 ? 6.188 16.376 -15.360 1.00 51.50 181 GLY A O 1
ATOM 1459 N N . GLY A 1 182 ? 5.400 14.272 -15.235 1.00 49.59 182 GLY A N 1
ATOM 1460 C CA . GLY A 1 182 ? 5.576 13.929 -16.651 1.00 49.59 182 GLY A CA 1
ATOM 1461 C C . GLY A 1 182 ? 6.983 13.469 -17.055 1.00 49.59 182 GLY A C 1
ATOM 1462 O O . GLY A 1 182 ? 7.168 13.076 -18.210 1.00 49.59 182 GLY A O 1
ATOM 1463 N N . LYS A 1 183 ? 7.962 13.483 -16.140 1.00 52.66 183 LYS A N 1
ATOM 1464 C CA . LYS A 1 183 ? 9.223 12.739 -16.296 1.00 52.66 183 LYS A CA 1
ATOM 1465 C C . LYS A 1 183 ? 8.982 11.281 -15.921 1.00 52.66 183 LYS A C 1
ATOM 1467 O O . LYS A 1 183 ? 8.224 11.015 -14.991 1.00 52.66 183 LYS A O 1
ATOM 1472 N N . LYS A 1 184 ? 9.609 10.340 -16.629 1.00 50.16 184 LYS A N 1
ATOM 1473 C CA . LYS A 1 184 ? 9.399 8.915 -16.337 1.00 50.16 184 LYS A CA 1
ATOM 1474 C C . LYS A 1 184 ? 10.249 8.439 -15.174 1.00 50.16 184 LYS A C 1
ATOM 1476 O O . LYS A 1 184 ? 9.811 7.537 -14.472 1.00 50.16 184 LYS A O 1
ATOM 1481 N N . THR A 1 185 ? 11.430 9.035 -14.982 1.00 56.75 185 THR A N 1
ATOM 1482 C CA . THR A 1 185 ? 12.359 8.668 -13.905 1.00 56.75 185 THR A CA 1
ATOM 1483 C C . THR A 1 185 ? 13.181 9.871 -13.429 1.00 56.75 185 THR A C 1
ATOM 1485 O O . THR A 1 185 ? 13.333 10.849 -14.174 1.00 56.75 185 THR A O 1
ATOM 1488 N N . PRO A 1 186 ? 13.764 9.814 -12.216 1.00 54.44 186 PRO A N 1
ATOM 1489 C CA . PRO A 1 186 ? 14.687 10.841 -11.717 1.00 54.44 186 PRO A CA 1
ATOM 1490 C C . PRO A 1 186 ? 15.972 10.946 -12.558 1.00 54.44 186 PRO A C 1
ATOM 1492 O O . PRO A 1 186 ? 16.697 11.937 -12.474 1.00 54.44 186 PRO A O 1
ATOM 1495 N N . LEU A 1 187 ? 16.249 9.930 -13.384 1.00 58.22 187 LEU A N 1
ATOM 1496 C CA . LEU A 1 187 ? 17.473 9.775 -14.168 1.00 58.22 187 LEU A CA 1
ATOM 1497 C C . LEU A 1 187 ? 17.375 10.356 -15.591 1.00 58.22 187 LEU A C 1
ATOM 1499 O O . LEU A 1 187 ? 18.401 10.499 -16.256 1.00 58.22 187 LEU A O 1
ATOM 1503 N N . GLU A 1 188 ? 16.182 10.740 -16.069 1.00 52.66 188 GLU A N 1
ATOM 1504 C CA . GLU A 1 188 ? 15.994 11.323 -17.412 1.00 52.66 188 GLU A CA 1
ATOM 1505 C C . GLU A 1 188 ? 16.542 12.765 -17.559 1.00 52.66 188 GLU A C 1
ATOM 1507 O O . GLU A 1 188 ? 16.607 13.285 -18.677 1.00 52.66 188 GLU A O 1
ATOM 1512 N N . GLU A 1 189 ? 16.996 13.430 -16.485 1.00 53.56 189 GLU A N 1
ATOM 1513 C CA . GLU A 1 189 ? 17.672 14.733 -16.590 1.00 53.56 189 GLU A CA 1
ATOM 1514 C C . GLU A 1 189 ? 19.186 14.586 -16.789 1.00 53.56 189 GLU A C 1
ATOM 1516 O O . GLU A 1 189 ? 19.932 14.175 -15.899 1.00 53.56 189 GLU A O 1
ATOM 1521 N N . SER A 1 190 ? 19.647 15.027 -17.964 1.00 45.75 190 SER A N 1
ATOM 1522 C CA . SER A 1 190 ? 21.007 14.932 -18.523 1.00 45.75 190 SER A CA 1
ATOM 1523 C C . SER A 1 190 ? 22.164 15.506 -17.684 1.00 45.75 190 SER A C 1
ATOM 1525 O O . SER A 1 190 ? 23.284 15.598 -18.182 1.00 45.75 190 SER A O 1
ATOM 1527 N N . SER A 1 191 ? 21.936 15.914 -16.438 1.00 46.53 191 SER A N 1
ATOM 1528 C CA . SER A 1 191 ? 22.961 16.490 -15.567 1.00 46.53 191 SER A CA 1
ATOM 1529 C C . SER A 1 191 ? 23.085 15.846 -14.176 1.00 46.53 191 SER A C 1
ATOM 1531 O O . SER A 1 191 ? 24.016 16.213 -13.464 1.00 46.53 191 SER A O 1
ATOM 1533 N N . LYS A 1 192 ? 22.177 14.955 -13.739 1.00 55.12 192 LYS A N 1
ATOM 1534 C CA . LYS A 1 192 ? 22.126 14.435 -12.347 1.00 55.12 192 LYS A CA 1
ATOM 1535 C C . LYS A 1 192 ? 22.157 15.476 -11.177 1.00 55.12 192 LYS A C 1
ATOM 1537 O O . LYS A 1 192 ? 22.405 15.044 -10.054 1.00 55.12 192 LYS A O 1
ATOM 1542 N N . PRO A 1 193 ? 21.912 16.807 -11.308 1.00 51.06 193 PRO A N 1
ATOM 1543 C CA . PRO A 1 193 ? 22.127 17.745 -10.200 1.00 51.06 193 PRO A CA 1
ATOM 1544 C C . PRO A 1 193 ? 21.055 17.647 -9.106 1.00 51.06 193 PRO A C 1
ATOM 1546 O O . PRO A 1 193 ? 21.269 18.180 -8.025 1.00 51.06 193 PRO A O 1
ATOM 1549 N N . ASN A 1 194 ? 19.939 16.955 -9.367 1.00 65.88 194 ASN A N 1
ATOM 1550 C CA . ASN A 1 194 ? 18.765 16.949 -8.494 1.00 65.88 194 ASN A CA 1
ATOM 1551 C C . ASN A 1 194 ? 18.492 15.578 -7.847 1.00 65.88 194 ASN A C 1
ATOM 1553 O O . ASN A 1 194 ? 17.423 15.394 -7.281 1.00 65.88 194 ASN A O 1
ATOM 1557 N N . LEU A 1 195 ? 19.419 14.605 -7.903 1.00 76.94 195 LEU A N 1
ATOM 1558 C CA . LEU A 1 195 ? 19.223 13.318 -7.209 1.00 76.94 195 LEU A CA 1
ATOM 1559 C C . LEU A 1 195 ? 19.123 13.519 -5.691 1.00 76.94 195 LEU A C 1
ATOM 1561 O O . LEU A 1 195 ? 18.272 12.914 -5.053 1.00 76.94 195 LEU A O 1
ATOM 1565 N N . GLN A 1 196 ? 19.956 14.396 -5.123 1.00 82.69 196 GLN A N 1
ATOM 1566 C CA . GLN A 1 196 ? 19.859 14.731 -3.702 1.00 82.69 196 GLN A CA 1
ATOM 1567 C C . GLN A 1 196 ? 18.533 15.433 -3.385 1.00 82.69 196 GLN A C 1
ATOM 1569 O O . GLN A 1 196 ? 17.853 15.025 -2.460 1.00 82.69 196 GLN A O 1
ATOM 1574 N N . GLU A 1 197 ? 18.116 16.411 -4.199 1.00 82.88 197 GLU A N 1
ATOM 1575 C CA . GLU A 1 197 ? 16.817 17.087 -4.039 1.00 82.88 197 GLU A CA 1
ATOM 1576 C C . GLU A 1 197 ? 15.641 16.100 -4.131 1.00 82.88 197 GLU A C 1
ATOM 1578 O O . GLU A 1 197 ? 14.702 16.183 -3.348 1.00 82.88 197 GLU A O 1
ATOM 1583 N N . TYR A 1 198 ? 15.702 15.134 -5.052 1.00 84.31 198 TYR A N 1
ATOM 1584 C CA . TYR A 1 198 ? 14.709 14.068 -5.178 1.00 84.31 198 TYR A CA 1
ATOM 1585 C C . TYR A 1 198 ? 14.640 13.203 -3.914 1.00 84.31 198 TYR A C 1
ATOM 1587 O O . TYR A 1 198 ? 13.548 12.974 -3.396 1.00 84.31 198 TYR A O 1
ATOM 1595 N N . LYS A 1 199 ? 15.796 12.772 -3.392 1.00 87.25 199 LYS A N 1
ATOM 1596 C CA . LYS A 1 199 ? 15.893 11.997 -2.147 1.00 87.25 199 LYS A CA 1
ATOM 1597 C C . LYS A 1 199 ? 15.342 12.783 -0.962 1.00 87.25 199 LYS A C 1
ATOM 1599 O O . LYS A 1 199 ? 14.446 12.295 -0.279 1.00 87.25 199 LYS A O 1
ATOM 1604 N N . ASP A 1 200 ? 15.828 14.006 -0.764 1.00 89.56 200 ASP A N 1
ATOM 1605 C CA . ASP A 1 200 ? 15.396 14.899 0.315 1.00 89.56 200 ASP A CA 1
ATOM 1606 C C . ASP A 1 200 ? 13.877 15.098 0.258 1.00 89.56 200 ASP A C 1
ATOM 1608 O O . ASP A 1 200 ? 13.188 14.997 1.274 1.00 89.56 200 ASP A O 1
ATOM 1612 N N . ARG A 1 201 ? 13.330 15.273 -0.952 1.00 89.19 201 ARG A N 1
ATOM 1613 C CA . ARG A 1 201 ? 11.894 15.435 -1.154 1.00 89.19 201 ARG A CA 1
ATOM 1614 C C . ARG A 1 201 ? 11.086 14.208 -0.734 1.00 89.19 201 ARG A C 1
ATOM 1616 O O . ARG A 1 201 ? 10.006 14.381 -0.175 1.00 89.19 201 ARG A O 1
ATOM 1623 N N . ILE A 1 202 ? 11.570 12.993 -0.992 1.00 91.25 202 ILE A N 1
ATOM 1624 C CA . ILE A 1 202 ? 10.887 11.762 -0.564 1.00 91.25 202 ILE A CA 1
ATOM 1625 C C . ILE A 1 202 ? 10.837 11.680 0.964 1.00 91.25 202 ILE A C 1
ATOM 1627 O O . ILE A 1 202 ? 9.770 11.399 1.517 1.00 91.25 202 ILE A O 1
ATOM 1631 N N . TYR A 1 203 ? 11.951 11.975 1.644 1.00 94.62 203 TYR A N 1
ATOM 1632 C CA . TYR A 1 203 ? 11.989 12.021 3.108 1.00 94.62 203 TYR A CA 1
ATOM 1633 C C . TYR A 1 203 ? 11.019 13.072 3.660 1.00 94.62 203 TYR A C 1
ATOM 1635 O O . TYR A 1 203 ? 10.218 12.747 4.529 1.00 94.62 203 TYR A O 1
ATOM 1643 N N . GLU A 1 204 ? 11.019 14.299 3.124 1.00 93.69 204 GLU A N 1
ATOM 1644 C CA . GLU A 1 204 ? 10.081 15.358 3.535 1.00 93.69 204 GLU A CA 1
ATOM 1645 C C . GLU A 1 204 ? 8.612 14.940 3.384 1.00 93.69 204 GLU A C 1
ATOM 1647 O O . GLU A 1 204 ? 7.793 15.179 4.269 1.00 93.69 204 GLU A O 1
ATOM 1652 N N . LEU A 1 205 ? 8.264 14.335 2.245 1.00 92.38 205 LEU A N 1
ATOM 1653 C CA . LEU A 1 205 ? 6.894 13.928 1.936 1.00 92.38 205 LEU A CA 1
ATOM 1654 C C . LEU A 1 205 ? 6.388 12.821 2.862 1.00 92.38 205 LEU A C 1
ATOM 1656 O O . LEU A 1 205 ? 5.232 12.858 3.290 1.00 92.38 205 LEU A O 1
ATOM 1660 N N . ASN A 1 206 ? 7.243 11.842 3.157 1.00 95.50 206 ASN A N 1
ATOM 1661 C CA . ASN A 1 206 ? 6.900 10.752 4.062 1.00 95.50 206 ASN A CA 1
ATOM 1662 C C . ASN A 1 206 ? 6.875 11.236 5.514 1.00 95.50 206 ASN A C 1
ATOM 1664 O O . ASN A 1 206 ? 5.949 10.887 6.240 1.00 95.50 206 ASN A O 1
ATOM 1668 N N . GLU A 1 207 ? 7.811 12.097 5.914 1.00 96.94 207 GLU A N 1
ATOM 1669 C CA . GLU A 1 207 ? 7.832 12.726 7.237 1.00 96.94 207 GLU A CA 1
ATOM 1670 C C . GLU A 1 207 ? 6.526 13.471 7.531 1.00 96.94 207 GLU A C 1
ATOM 1672 O O . GLU A 1 207 ? 5.897 13.247 8.565 1.00 96.94 207 GLU A O 1
ATOM 1677 N N . GLU A 1 208 ? 6.075 14.294 6.584 1.00 95.69 208 GLU A N 1
ATOM 1678 C CA . GLU A 1 208 ? 4.808 15.015 6.690 1.00 95.69 208 GLU A CA 1
ATOM 1679 C C . GLU A 1 208 ? 3.614 14.051 6.775 1.00 95.69 208 GLU A C 1
ATOM 1681 O O . GLU A 1 208 ? 2.681 14.277 7.544 1.00 95.69 208 GLU A O 1
ATOM 1686 N N . ALA A 1 209 ? 3.636 12.944 6.022 1.00 96.12 209 ALA A N 1
ATOM 1687 C CA . ALA A 1 209 ? 2.581 11.939 6.088 1.00 96.12 209 ALA A CA 1
ATOM 1688 C C . ALA A 1 209 ? 2.510 11.270 7.472 1.00 96.12 209 ALA A C 1
ATOM 1690 O O . ALA A 1 209 ? 1.408 11.147 8.006 1.00 96.12 209 ALA A O 1
ATOM 1691 N N . PHE A 1 210 ? 3.648 10.890 8.070 1.00 97.69 210 PHE A N 1
ATOM 1692 C CA . PHE A 1 210 ? 3.702 10.358 9.439 1.00 97.69 210 PHE A CA 1
ATOM 1693 C C . PHE A 1 210 ? 3.161 11.375 10.453 1.00 97.69 210 PHE A C 1
ATOM 1695 O O . PHE A 1 210 ? 2.291 11.027 11.250 1.00 97.69 210 PHE A O 1
ATOM 1702 N N . GLN A 1 211 ? 3.597 12.638 10.378 1.00 97.19 211 GLN A N 1
ATOM 1703 C CA . GLN A 1 211 ? 3.118 13.708 11.266 1.00 97.19 211 GLN A CA 1
ATOM 1704 C C . GLN A 1 211 ? 1.603 13.911 11.171 1.00 97.19 211 GLN A C 1
ATOM 1706 O O . GLN A 1 211 ? 0.933 14.052 12.190 1.00 97.19 211 GLN A O 1
ATOM 1711 N N . VAL A 1 212 ? 1.032 13.863 9.965 1.00 97.00 212 VAL A N 1
ATOM 1712 C CA . VAL A 1 212 ? -0.423 13.968 9.799 1.00 97.00 212 VAL A CA 1
ATOM 1713 C C . VAL A 1 212 ? -1.161 12.791 10.445 1.00 97.00 212 VAL A C 1
ATOM 1715 O O . VAL A 1 212 ? -2.234 12.999 11.010 1.00 97.00 212 VAL A O 1
ATOM 1718 N N . VAL A 1 213 ? -0.620 11.567 10.398 1.00 97.81 213 VAL A N 1
ATOM 1719 C CA . VAL A 1 213 ? -1.229 10.429 11.113 1.00 97.81 213 VAL A CA 1
ATOM 1720 C C . VAL A 1 213 ? -1.224 10.669 12.621 1.00 97.81 213 VAL A C 1
ATOM 1722 O O . VAL A 1 213 ? -2.255 10.468 13.258 1.00 97.81 213 VAL A O 1
ATOM 1725 N N . GLU A 1 214 ? -0.096 11.125 13.169 1.00 97.38 214 GLU A N 1
ATOM 1726 C CA . GLU A 1 214 ? 0.045 11.437 14.596 1.00 97.38 214 GLU A CA 1
ATOM 1727 C C . GLU A 1 214 ? -0.955 12.517 15.039 1.00 97.38 214 GLU A C 1
ATOM 1729 O O . GLU A 1 214 ? -1.706 12.309 15.989 1.00 97.38 214 GLU A O 1
ATOM 1734 N N . GLU A 1 215 ? -1.029 13.638 14.315 1.00 97.12 215 GLU A N 1
ATOM 1735 C CA . GLU A 1 215 ? -1.957 14.736 14.621 1.00 97.12 215 GLU A CA 1
ATOM 1736 C C . GLU A 1 215 ? -3.425 14.282 14.589 1.00 97.12 215 GLU A C 1
ATOM 1738 O O . GLU A 1 215 ? -4.226 14.683 15.432 1.00 97.12 215 GLU A O 1
ATOM 1743 N N . LEU A 1 216 ? -3.798 13.431 13.630 1.00 96.56 216 LEU A N 1
ATOM 1744 C CA . LEU A 1 216 ? -5.174 12.948 13.517 1.00 96.56 216 LEU A CA 1
ATOM 1745 C C . LEU A 1 216 ? -5.555 11.976 14.634 1.00 96.56 216 LEU A C 1
ATOM 1747 O O . LEU A 1 216 ? -6.700 12.021 15.087 1.00 96.56 216 LEU A O 1
ATOM 1751 N N . ASP A 1 217 ? -4.633 11.113 15.062 1.00 96.06 217 ASP A N 1
ATOM 1752 C CA . ASP A 1 217 ? -4.851 10.198 16.190 1.00 96.06 217 ASP A CA 1
ATOM 1753 C C . ASP A 1 217 ? -5.017 10.967 17.515 1.00 96.06 217 ASP A C 1
ATOM 1755 O O . ASP A 1 217 ? -5.862 10.611 18.338 1.00 96.06 217 ASP A O 1
ATOM 1759 N N . GLU A 1 218 ? -4.314 12.095 17.686 1.00 95.44 218 GLU A N 1
ATOM 1760 C CA . GLU A 1 218 ? -4.519 13.001 18.827 1.00 95.44 218 GLU A CA 1
ATOM 1761 C C . GLU A 1 218 ? -5.896 13.692 18.806 1.00 95.44 218 GLU A C 1
ATOM 1763 O O . GLU A 1 218 ? -6.495 13.944 19.858 1.00 95.44 218 GLU A O 1
ATOM 1768 N N . GLU A 1 219 ? -6.417 14.013 17.619 1.00 94.69 219 GLU A N 1
ATOM 1769 C CA . GLU A 1 219 ? -7.707 14.692 17.460 1.00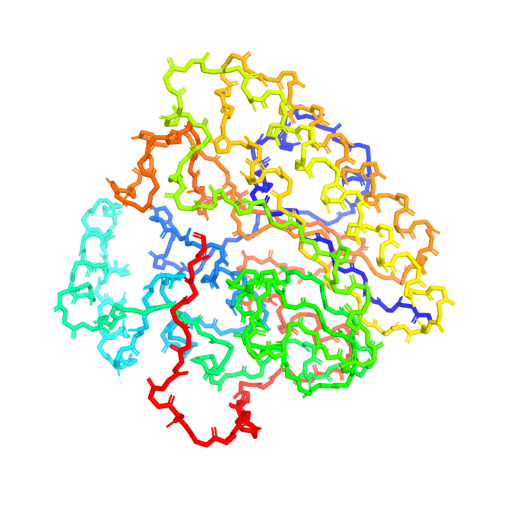 94.69 219 GLU A CA 1
ATOM 1770 C C . GLU A 1 219 ? -8.915 13.762 17.586 1.00 94.69 219 GLU A C 1
ATOM 1772 O O . GLU A 1 219 ? -10.001 14.197 18.000 1.00 94.69 219 GLU A O 1
ATOM 1777 N N . ARG A 1 220 ? -8.763 12.495 17.191 1.00 93.88 220 ARG A N 1
ATOM 1778 C CA . ARG A 1 220 ? -9.854 11.524 17.161 1.00 93.88 220 ARG A CA 1
ATOM 1779 C C . ARG A 1 220 ? -9.343 10.093 17.284 1.00 93.88 220 ARG A C 1
ATOM 1781 O O . ARG A 1 220 ? -8.458 9.665 16.562 1.00 93.88 220 ARG A O 1
ATOM 1788 N N . ASP A 1 221 ? -10.069 9.305 18.072 1.00 95.12 221 ASP A N 1
ATOM 1789 C CA . ASP A 1 221 ? -9.889 7.857 18.130 1.00 95.12 221 ASP A CA 1
ATOM 1790 C C . ASP A 1 221 ? -10.230 7.164 16.797 1.00 95.12 221 ASP A C 1
ATOM 1792 O O . ASP A 1 221 ? -11.353 7.276 16.289 1.00 95.12 221 ASP A O 1
ATOM 1796 N N . PHE A 1 222 ? -9.300 6.344 16.311 1.00 98.12 222 PHE A N 1
ATOM 1797 C CA . PHE A 1 222 ? -9.528 5.381 15.236 1.00 98.12 222 PHE A CA 1
ATOM 1798 C C . PHE A 1 222 ? -9.503 3.949 15.782 1.00 98.12 222 PHE A C 1
ATOM 1800 O O . PHE A 1 222 ? -8.787 3.650 16.733 1.00 98.12 222 PHE A O 1
ATOM 1807 N N . GLN A 1 223 ? -10.288 3.032 15.208 1.00 98.44 223 GLN A N 1
ATOM 1808 C CA . GLN A 1 223 ? -10.135 1.597 15.493 1.00 98.44 223 GLN A CA 1
ATOM 1809 C C . GLN A 1 223 ? -9.072 0.962 14.594 1.00 98.44 223 GLN A C 1
ATOM 1811 O O . GLN A 1 223 ? -8.372 0.042 15.022 1.00 98.44 223 GLN A O 1
ATOM 1816 N N . LEU A 1 224 ? -8.969 1.447 13.356 1.00 98.75 224 LEU A N 1
ATOM 1817 C CA . LEU A 1 224 ? -7.993 1.029 12.358 1.00 98.75 224 LEU A CA 1
ATOM 1818 C C . LEU A 1 224 ? -7.278 2.263 11.815 1.00 98.75 224 LEU A C 1
ATOM 1820 O O . LEU A 1 224 ? -7.928 3.180 11.318 1.00 98.75 224 LEU A O 1
ATOM 1824 N N . ILE A 1 225 ? -5.952 2.239 11.826 1.00 98.75 225 ILE A N 1
ATOM 1825 C CA . ILE A 1 225 ? -5.124 3.162 11.051 1.00 98.75 225 ILE A CA 1
ATOM 1826 C C . ILE A 1 225 ? -4.404 2.335 9.990 1.00 98.75 225 ILE A C 1
ATOM 1828 O O . ILE A 1 225 ? -3.773 1.336 10.319 1.00 98.75 225 ILE A O 1
ATOM 1832 N N . PHE A 1 226 ? -4.523 2.718 8.722 1.00 98.75 226 PHE A N 1
ATOM 1833 C CA . PHE A 1 226 ? -3.887 2.042 7.593 1.00 98.75 226 PHE A CA 1
ATOM 1834 C C . PHE A 1 226 ? -3.184 3.075 6.710 1.00 98.75 226 PHE A C 1
ATOM 1836 O O . PHE A 1 226 ? -3.822 3.744 5.892 1.00 98.75 226 PHE A O 1
ATOM 1843 N N . GLY A 1 227 ? -1.870 3.209 6.873 1.00 98.12 227 GLY A N 1
ATOM 1844 C CA . GLY A 1 227 ? -1.035 4.093 6.058 1.00 98.12 227 GLY A CA 1
ATOM 1845 C C . GLY A 1 227 ? -0.121 3.306 5.128 1.00 98.12 227 GLY A C 1
ATOM 1846 O O . GLY A 1 227 ? 0.384 2.265 5.530 1.00 98.12 227 GLY A O 1
ATOM 1847 N N . VAL A 1 228 ? 0.095 3.791 3.905 1.00 98.19 228 VAL A N 1
ATOM 1848 C CA . VAL A 1 228 ? 1.136 3.286 2.991 1.00 98.19 228 VAL A CA 1
ATOM 1849 C C . VAL A 1 228 ? 2.141 4.405 2.730 1.00 98.19 228 VAL A C 1
ATOM 1851 O O . VAL A 1 228 ? 1.760 5.512 2.350 1.00 98.19 228 VAL A O 1
ATOM 1854 N N . PHE A 1 229 ? 3.415 4.106 2.959 1.00 97.50 229 PHE A N 1
ATOM 1855 C CA . PHE A 1 229 ? 4.537 5.033 2.899 1.00 97.50 229 PHE A CA 1
ATOM 1856 C C . PHE A 1 229 ? 5.539 4.515 1.860 1.00 97.50 229 PHE A C 1
ATOM 1858 O O . PHE A 1 229 ? 6.188 3.494 2.102 1.00 97.50 229 PHE A O 1
ATOM 1865 N N . PRO A 1 230 ? 5.657 5.173 0.695 1.00 94.44 230 PRO A N 1
ATOM 1866 C CA . PRO A 1 230 ? 6.413 4.648 -0.434 1.00 94.44 230 PRO A CA 1
ATOM 1867 C C . PRO A 1 230 ? 7.886 5.037 -0.442 1.00 94.44 230 PRO A C 1
ATOM 1869 O O . PRO A 1 230 ? 8.529 4.973 -1.477 1.00 94.44 230 PRO A O 1
ATOM 1872 N N . ILE A 1 231 ? 8.442 5.449 0.698 1.00 94.19 231 ILE A N 1
ATOM 1873 C CA . ILE A 1 231 ? 9.833 5.906 0.779 1.00 94.19 231 ILE A CA 1
ATOM 1874 C C . ILE A 1 231 ? 10.843 4.904 0.208 1.00 94.19 231 ILE A C 1
ATOM 1876 O O . ILE A 1 231 ? 11.755 5.324 -0.498 1.00 94.19 231 ILE A O 1
ATOM 1880 N N . ILE A 1 232 ? 10.697 3.604 0.491 1.00 95.38 232 ILE A N 1
ATOM 1881 C CA . ILE A 1 232 ? 11.624 2.588 -0.023 1.00 95.38 232 ILE A CA 1
ATOM 1882 C C . ILE A 1 232 ? 11.454 2.460 -1.540 1.00 95.38 232 ILE A C 1
ATOM 1884 O O . ILE A 1 232 ? 12.440 2.596 -2.259 1.00 95.38 232 ILE A O 1
ATOM 1888 N N . ASP A 1 233 ? 10.232 2.253 -2.025 1.00 93.50 233 ASP A N 1
ATOM 1889 C CA . ASP A 1 233 ? 9.928 2.165 -3.459 1.00 93.50 233 ASP A CA 1
ATOM 1890 C C . ASP A 1 233 ? 10.427 3.394 -4.250 1.00 93.50 233 ASP A C 1
ATOM 1892 O O . ASP A 1 233 ? 11.272 3.268 -5.145 1.00 93.50 233 ASP A O 1
ATOM 1896 N N . ASP A 1 234 ? 10.011 4.598 -3.835 1.00 90.50 234 ASP A N 1
ATOM 1897 C CA . ASP A 1 234 ? 10.355 5.870 -4.481 1.00 90.50 234 ASP A CA 1
ATOM 1898 C C . ASP A 1 234 ? 11.880 6.106 -4.510 1.00 90.50 234 ASP A C 1
ATOM 1900 O O . ASP A 1 234 ? 12.408 6.630 -5.501 1.00 90.50 234 ASP A O 1
ATOM 1904 N N . LEU A 1 235 ? 12.607 5.742 -3.441 1.00 91.06 235 LEU A N 1
ATOM 1905 C CA . LEU A 1 235 ? 14.067 5.879 -3.386 1.00 91.06 235 LEU A CA 1
ATOM 1906 C C . LEU A 1 235 ? 14.762 4.837 -4.264 1.00 91.06 235 LEU A C 1
ATOM 1908 O O . LEU A 1 235 ? 15.606 5.207 -5.083 1.00 91.06 235 LEU A O 1
ATOM 1912 N N . LEU A 1 236 ? 14.430 3.551 -4.112 1.00 91.44 236 LEU A N 1
ATOM 1913 C CA . LEU A 1 236 ? 15.165 2.453 -4.753 1.00 91.44 236 LEU A CA 1
ATOM 1914 C C . LEU A 1 236 ? 15.023 2.472 -6.276 1.00 91.44 236 LEU A C 1
ATOM 1916 O O . LEU A 1 236 ? 15.950 2.085 -6.981 1.00 91.44 236 LEU A O 1
ATOM 1920 N N . HIS A 1 237 ? 13.936 3.028 -6.805 1.00 88.94 237 HIS A N 1
ATOM 1921 C CA . HIS A 1 237 ? 13.803 3.343 -8.228 1.00 88.94 237 HIS A CA 1
ATOM 1922 C C . HIS A 1 237 ? 14.966 4.177 -8.812 1.00 88.94 237 HIS A C 1
ATOM 1924 O O . HIS A 1 237 ? 15.243 4.087 -10.013 1.00 88.94 237 HIS A O 1
ATOM 1930 N N . ALA A 1 238 ? 15.658 4.967 -7.985 1.00 85.44 238 ALA A N 1
ATOM 1931 C CA . ALA A 1 238 ? 16.754 5.855 -8.378 1.00 85.44 238 ALA A CA 1
ATOM 1932 C C . ALA A 1 238 ? 18.129 5.470 -7.804 1.00 85.44 238 ALA A C 1
ATOM 1934 O O . ALA A 1 238 ? 19.090 6.219 -8.009 1.00 85.44 238 ALA A O 1
ATOM 1935 N N . LEU A 1 239 ? 18.216 4.367 -7.055 1.00 87.12 239 LEU A N 1
ATOM 1936 C CA . LEU A 1 239 ? 19.429 3.929 -6.367 1.00 87.12 239 LEU A CA 1
ATOM 1937 C C . LEU A 1 239 ? 19.946 2.626 -6.966 1.00 87.12 239 LEU A C 1
ATOM 1939 O O . LEU A 1 239 ? 19.207 1.649 -7.070 1.00 87.12 239 LEU A O 1
ATOM 1943 N N . ASP A 1 240 ? 21.232 2.606 -7.301 1.00 86.75 240 ASP A N 1
ATOM 1944 C CA . ASP A 1 240 ? 21.917 1.382 -7.690 1.00 86.75 240 ASP A CA 1
ATOM 1945 C C . ASP A 1 240 ? 22.271 0.597 -6.411 1.00 86.75 240 ASP A C 1
ATOM 1947 O O . ASP A 1 240 ? 22.925 1.138 -5.516 1.00 86.75 240 ASP A O 1
ATOM 1951 N N . PRO A 1 241 ? 21.842 -0.666 -6.268 1.00 85.88 241 PRO A N 1
ATOM 1952 C CA . PRO A 1 241 ? 22.044 -1.419 -5.034 1.00 85.88 241 PRO A CA 1
ATOM 1953 C C . PRO A 1 241 ? 23.515 -1.735 -4.728 1.00 85.88 241 PRO A C 1
ATOM 1955 O O . PRO A 1 241 ? 23.847 -1.958 -3.562 1.00 85.88 241 PRO A O 1
ATOM 1958 N N . GLU A 1 242 ? 24.394 -1.764 -5.734 1.00 86.31 242 GLU A N 1
ATOM 1959 C CA . GLU A 1 242 ? 25.830 -1.989 -5.547 1.00 86.31 242 GLU A CA 1
ATOM 1960 C C . GLU A 1 242 ? 26.538 -0.707 -5.092 1.00 86.31 242 GLU A C 1
ATOM 1962 O O . GLU A 1 242 ? 27.365 -0.751 -4.175 1.00 86.31 242 GLU A O 1
ATOM 1967 N N . ASP A 1 243 ? 26.187 0.435 -5.689 1.00 88.88 243 ASP A N 1
ATOM 1968 C CA . ASP A 1 243 ? 26.831 1.726 -5.412 1.00 88.88 243 ASP A CA 1
ATOM 1969 C C . ASP A 1 243 ? 26.212 2.481 -4.217 1.00 88.88 243 ASP A C 1
ATOM 1971 O O . ASP A 1 243 ? 26.874 3.329 -3.611 1.00 88.88 243 ASP A O 1
ATOM 1975 N N . ASN A 1 244 ? 24.955 2.193 -3.860 1.00 91.94 244 ASN A N 1
ATOM 1976 C CA . ASN A 1 244 ? 24.166 2.968 -2.893 1.00 91.94 244 ASN A CA 1
ATOM 1977 C C . ASN A 1 244 ? 23.722 2.168 -1.656 1.00 91.94 244 ASN A C 1
ATOM 1979 O O . ASN A 1 244 ? 22.736 2.536 -1.015 1.00 91.94 244 ASN A O 1
ATOM 1983 N N . ARG A 1 245 ? 24.441 1.099 -1.281 1.00 92.62 245 ARG A N 1
ATOM 1984 C CA . ARG A 1 245 ? 24.087 0.246 -0.128 1.00 92.62 245 ARG A CA 1
ATOM 1985 C C . ARG A 1 245 ? 23.809 1.040 1.154 1.00 92.62 245 ARG A C 1
ATOM 1987 O O . ARG A 1 245 ? 22.741 0.875 1.727 1.00 92.62 245 ARG A O 1
ATOM 1994 N N . ASP A 1 246 ? 24.714 1.933 1.555 1.00 94.31 246 ASP A N 1
ATOM 1995 C CA . ASP A 1 246 ? 24.561 2.736 2.781 1.00 94.31 246 ASP A CA 1
ATOM 1996 C C . ASP A 1 246 ? 23.293 3.616 2.751 1.00 94.31 246 ASP A C 1
ATOM 1998 O O . ASP A 1 246 ? 22.662 3.851 3.778 1.00 94.31 246 ASP A O 1
ATOM 2002 N N . GLU A 1 247 ? 22.893 4.105 1.572 1.00 93.06 247 GLU A N 1
ATOM 2003 C CA . GLU A 1 247 ? 21.684 4.926 1.416 1.00 93.06 247 GLU A CA 1
ATOM 2004 C C . GLU A 1 247 ? 20.407 4.085 1.484 1.00 93.06 247 GLU A C 1
ATOM 2006 O O . GLU A 1 247 ? 19.398 4.544 2.019 1.00 93.06 247 GLU A O 1
ATOM 2011 N N . ILE A 1 248 ? 20.454 2.856 0.961 1.00 94.31 248 ILE A N 1
ATOM 2012 C CA . ILE A 1 248 ? 19.370 1.881 1.100 1.00 94.31 248 ILE A CA 1
ATOM 2013 C C . ILE A 1 248 ? 19.216 1.509 2.577 1.00 94.31 248 ILE A C 1
ATOM 2015 O O . ILE A 1 248 ? 18.108 1.578 3.102 1.00 94.31 248 ILE A O 1
ATOM 2019 N N . GLU A 1 249 ? 20.315 1.179 3.262 1.00 96.50 249 GLU A N 1
ATOM 2020 C CA . GLU A 1 249 ? 20.320 0.870 4.699 1.00 96.50 249 GLU A CA 1
ATOM 2021 C C . GLU A 1 249 ? 19.726 2.022 5.519 1.00 96.50 249 GLU A C 1
ATOM 2023 O O . GLU A 1 249 ? 18.790 1.804 6.288 1.00 96.50 249 GLU A O 1
ATOM 2028 N N . ALA A 1 250 ? 20.152 3.260 5.251 1.00 96.50 250 ALA A N 1
ATOM 2029 C CA . ALA A 1 250 ? 19.608 4.448 5.905 1.00 96.50 250 ALA A CA 1
ATOM 2030 C C . ALA A 1 250 ? 18.096 4.642 5.672 1.00 96.50 250 ALA A C 1
ATOM 2032 O O . ALA A 1 250 ? 17.393 5.092 6.576 1.00 96.50 250 ALA A O 1
ATOM 2033 N N . ALA A 1 251 ? 17.571 4.294 4.492 1.00 96.69 251 ALA A N 1
ATOM 2034 C CA . ALA A 1 251 ? 16.135 4.379 4.215 1.00 96.69 251 ALA A CA 1
ATOM 2035 C C . ALA A 1 251 ? 15.323 3.363 5.037 1.00 96.69 251 ALA A C 1
ATOM 2037 O O . ALA A 1 251 ? 14.266 3.709 5.572 1.00 96.69 251 ALA A O 1
ATOM 2038 N N . TYR A 1 252 ? 15.831 2.133 5.174 1.00 98.25 252 TYR A N 1
ATOM 2039 C CA . TYR A 1 252 ? 15.226 1.100 6.021 1.00 98.25 252 TYR A CA 1
ATOM 2040 C C . TYR A 1 252 ? 15.285 1.473 7.506 1.00 98.25 252 TYR A C 1
ATOM 2042 O O . TYR A 1 252 ? 14.273 1.377 8.197 1.00 98.25 252 TYR A O 1
ATOM 2050 N N . GLU A 1 253 ? 16.432 1.953 7.992 1.00 98.44 253 GLU A N 1
ATOM 2051 C CA . GLU A 1 253 ? 16.570 2.453 9.367 1.00 98.44 253 GLU A CA 1
ATOM 2052 C C . GLU A 1 253 ? 15.621 3.624 9.638 1.00 98.44 253 GLU A C 1
ATOM 2054 O O . GLU A 1 253 ? 15.001 3.698 10.700 1.00 98.44 253 GLU A O 1
ATOM 2059 N N . TRP A 1 254 ? 15.472 4.545 8.684 1.00 98.38 254 TRP A N 1
ATOM 2060 C CA . TRP A 1 254 ? 14.577 5.685 8.841 1.00 98.38 254 TRP A CA 1
ATOM 2061 C C . TRP A 1 254 ? 13.117 5.249 8.997 1.00 98.38 254 TRP A C 1
ATOM 2063 O O . TRP A 1 254 ? 12.455 5.682 9.943 1.00 98.38 254 TRP A O 1
ATOM 2073 N N . ILE A 1 255 ? 12.610 4.378 8.114 1.00 98.44 255 ILE A N 1
ATOM 2074 C CA . ILE A 1 255 ? 11.205 3.949 8.192 1.00 98.44 255 ILE A CA 1
ATOM 2075 C C . ILE A 1 255 ? 10.948 3.055 9.411 1.00 98.44 255 ILE A C 1
ATOM 2077 O O . ILE A 1 255 ? 9.865 3.137 9.995 1.00 98.44 255 ILE A O 1
ATOM 2081 N N . ASP A 1 256 ? 11.933 2.267 9.848 1.00 98.81 256 ASP A N 1
ATOM 2082 C CA . ASP A 1 256 ? 11.858 1.481 11.083 1.00 98.81 256 ASP A CA 1
ATOM 2083 C C . ASP A 1 256 ? 11.687 2.376 12.311 1.00 98.81 256 ASP A C 1
ATOM 2085 O O . ASP A 1 256 ? 10.717 2.228 13.059 1.00 98.81 256 ASP A O 1
ATOM 2089 N N . ASN A 1 257 ? 12.558 3.379 12.447 1.00 98.69 257 ASN A N 1
ATOM 2090 C CA . ASN A 1 257 ? 12.507 4.344 13.542 1.00 98.69 257 ASN A CA 1
ATOM 2091 C C . ASN A 1 257 ? 11.191 5.137 13.540 1.00 98.69 257 ASN A C 1
ATOM 2093 O O . ASN A 1 257 ? 10.542 5.260 14.578 1.00 98.69 257 ASN A O 1
ATOM 2097 N N . ARG A 1 258 ? 10.737 5.633 12.379 1.00 98.69 258 ARG A N 1
ATOM 2098 C CA . ARG A 1 258 ? 9.460 6.372 12.292 1.00 98.69 258 ARG A CA 1
ATOM 2099 C C . ARG A 1 258 ? 8.249 5.484 12.554 1.00 98.69 258 ARG A C 1
ATOM 2101 O O . ARG A 1 258 ? 7.281 5.937 13.162 1.00 98.69 258 ARG A O 1
ATOM 2108 N N . THR A 1 259 ? 8.315 4.210 12.175 1.00 98.81 259 THR A N 1
ATOM 2109 C CA . THR A 1 259 ? 7.293 3.223 12.542 1.00 98.81 259 THR A CA 1
ATOM 2110 C C . THR A 1 259 ? 7.257 3.012 14.054 1.00 98.81 259 THR A C 1
ATOM 2112 O O . THR A 1 259 ? 6.171 3.044 14.633 1.00 98.81 259 THR A O 1
ATOM 2115 N N . GLN A 1 260 ? 8.412 2.851 14.708 1.00 98.81 260 GLN A N 1
ATOM 2116 C CA . GLN A 1 260 ? 8.486 2.727 16.164 1.00 98.81 260 GLN A CA 1
ATOM 2117 C C . GLN A 1 260 ? 7.896 3.956 16.866 1.00 98.81 260 GLN A C 1
ATOM 2119 O O . GLN A 1 260 ? 7.042 3.811 17.739 1.00 98.81 260 GLN A O 1
ATOM 2124 N N . GLU A 1 261 ? 8.313 5.159 16.470 1.00 98.69 261 GLU A N 1
ATOM 2125 C CA . GLU A 1 261 ? 7.814 6.411 17.048 1.00 98.69 261 GLU A CA 1
ATOM 2126 C C . GLU A 1 261 ? 6.294 6.549 16.892 1.00 98.69 261 GLU A C 1
ATOM 2128 O O . GLU A 1 261 ? 5.604 6.935 17.840 1.00 98.69 261 GLU A O 1
ATOM 2133 N N . LEU A 1 262 ? 5.753 6.195 15.720 1.00 98.62 262 LEU A N 1
ATOM 2134 C CA . LEU A 1 262 ? 4.311 6.205 15.482 1.00 98.62 262 LEU A CA 1
ATOM 2135 C C . LEU A 1 262 ? 3.591 5.201 16.391 1.00 98.62 262 LEU A C 1
ATOM 2137 O O . LEU A 1 262 ? 2.548 5.521 16.959 1.00 98.62 262 LEU A O 1
ATOM 2141 N N . VAL A 1 263 ? 4.149 4.003 16.572 1.00 98.69 263 VAL A N 1
ATOM 2142 C CA . VAL A 1 263 ? 3.594 2.974 17.464 1.00 98.69 263 VAL A CA 1
ATOM 2143 C C . VAL A 1 263 ? 3.601 3.437 18.919 1.00 98.69 263 VAL A C 1
ATOM 2145 O O . VAL A 1 263 ? 2.620 3.210 19.625 1.00 98.69 263 VAL A O 1
ATOM 2148 N N . GLU A 1 264 ? 4.663 4.101 19.374 1.00 98.25 264 GLU A N 1
ATOM 2149 C CA . GLU A 1 264 ? 4.759 4.641 20.736 1.00 98.25 264 GLU A CA 1
ATOM 2150 C C . GLU A 1 264 ? 3.727 5.748 20.997 1.00 98.25 264 GLU A C 1
ATOM 2152 O O . GLU A 1 264 ? 3.168 5.814 22.095 1.00 98.25 264 GLU A O 1
ATOM 2157 N N . LYS A 1 265 ? 3.442 6.587 19.992 1.00 97.75 265 LYS A N 1
ATOM 2158 C CA . LYS A 1 265 ? 2.439 7.662 20.078 1.00 97.75 265 LYS A CA 1
ATOM 2159 C C . LYS A 1 265 ? 1.007 7.131 20.028 1.00 97.75 265 LYS A C 1
ATOM 2161 O O . LYS A 1 265 ? 0.221 7.437 20.921 1.00 97.75 265 LYS A O 1
ATOM 2166 N N . VAL A 1 266 ? 0.695 6.307 19.026 1.00 98.19 266 VAL A N 1
ATOM 2167 C CA . VAL A 1 266 ? -0.648 5.731 18.815 1.00 98.19 266 VAL A CA 1
ATOM 2168 C C . VAL A 1 266 ? -0.993 4.704 19.900 1.00 98.19 266 VAL A C 1
ATOM 2170 O O . VAL A 1 266 ? -2.156 4.537 20.271 1.00 98.19 266 VAL A O 1
ATOM 2173 N N . ASN A 1 267 ? 0.017 3.992 20.415 1.00 97.88 267 ASN A N 1
ATOM 2174 C CA . ASN A 1 267 ? -0.106 2.915 21.399 1.00 97.88 267 ASN A CA 1
ATOM 2175 C C . ASN A 1 267 ? -1.227 1.899 21.051 1.00 97.88 267 ASN A C 1
ATOM 2177 O O . ASN A 1 267 ? -2.184 1.738 21.821 1.00 97.88 267 ASN A O 1
ATOM 2181 N N . PRO A 1 268 ? -1.154 1.237 19.877 1.00 98.44 268 PRO A N 1
ATOM 2182 C CA . PRO A 1 268 ? -2.197 0.333 19.407 1.00 98.44 268 PRO A CA 1
ATOM 2183 C C . PRO A 1 268 ? -2.136 -1.049 20.081 1.00 98.44 268 PRO A C 1
ATOM 2185 O O . PRO A 1 268 ? -1.069 -1.507 20.489 1.00 98.44 268 PRO A O 1
ATOM 2188 N N . ASP A 1 269 ? -3.262 -1.773 20.111 1.00 98.38 269 ASP A N 1
ATOM 2189 C CA . ASP A 1 269 ? -3.292 -3.169 20.587 1.00 98.38 269 ASP A CA 1
ATOM 2190 C C . ASP A 1 269 ? -2.444 -4.091 19.687 1.00 98.38 269 ASP A C 1
ATOM 2192 O O . ASP A 1 269 ? -1.759 -5.004 20.154 1.00 98.38 269 ASP A O 1
ATOM 2196 N N . ASN A 1 270 ? -2.512 -3.864 18.371 1.00 98.62 270 ASN A N 1
ATOM 2197 C CA . ASN A 1 270 ? -1.840 -4.662 17.351 1.00 98.62 270 ASN A CA 1
ATOM 2198 C C . ASN A 1 270 ? -1.130 -3.755 16.343 1.00 98.62 270 ASN A C 1
ATOM 2200 O O . ASN A 1 270 ? -1.656 -2.706 15.961 1.00 98.62 270 ASN A O 1
ATOM 2204 N N . VAL A 1 271 ? 0.023 -4.206 15.861 1.00 98.81 271 VAL A N 1
ATOM 2205 C CA . VAL A 1 271 ? 0.799 -3.555 14.799 1.00 98.81 271 VAL A CA 1
ATOM 2206 C C . VAL A 1 271 ? 1.005 -4.546 13.669 1.00 98.81 271 VAL A C 1
ATOM 2208 O O . VAL A 1 271 ? 1.297 -5.716 13.918 1.00 98.81 271 VAL A O 1
ATOM 2211 N N . LEU A 1 272 ? 0.866 -4.084 12.433 1.00 98.88 272 LEU A N 1
ATOM 2212 C CA . LEU A 1 272 ? 1.158 -4.860 11.240 1.00 98.88 272 LEU A CA 1
ATOM 2213 C C . LEU A 1 272 ? 1.962 -4.006 10.255 1.00 98.88 272 LEU A C 1
ATOM 2215 O O . LEU A 1 272 ? 1.453 -3.036 9.703 1.00 98.88 272 LEU A O 1
ATOM 2219 N N . ILE A 1 273 ? 3.208 -4.390 10.014 1.00 98.88 273 ILE A N 1
ATOM 2220 C CA . ILE A 1 273 ? 4.026 -3.858 8.925 1.00 98.88 273 ILE A CA 1
ATOM 2221 C C . ILE A 1 273 ? 3.767 -4.720 7.691 1.00 98.88 273 ILE A C 1
ATOM 2223 O O . ILE A 1 273 ? 3.764 -5.947 7.801 1.00 98.88 273 ILE A O 1
ATOM 2227 N N . LEU A 1 274 ? 3.539 -4.100 6.532 1.00 98.19 274 LEU A N 1
ATOM 2228 C CA . LEU A 1 274 ? 3.317 -4.795 5.258 1.00 98.19 274 LEU A CA 1
ATOM 2229 C C . LEU A 1 274 ? 4.165 -4.186 4.152 1.00 98.19 274 LEU A C 1
ATOM 2231 O O . LEU A 1 274 ? 4.294 -2.973 4.080 1.00 98.19 274 LEU A O 1
ATOM 2235 N N . SER A 1 275 ? 4.610 -5.018 3.223 1.00 98.44 275 SER A N 1
ATOM 2236 C CA . SER A 1 275 ? 4.961 -4.586 1.878 1.00 98.44 275 SER A CA 1
ATOM 2237 C C . SER A 1 275 ? 4.305 -5.512 0.877 1.00 98.44 275 SER A C 1
ATOM 2239 O O . SER A 1 275 ? 4.269 -6.734 1.049 1.00 98.44 275 SER A O 1
ATOM 2241 N N . ASP A 1 276 ? 3.758 -4.925 -0.166 1.00 97.38 276 ASP A N 1
ATOM 2242 C CA . ASP A 1 276 ? 3.067 -5.615 -1.235 1.00 97.38 276 ASP A CA 1
ATOM 2243 C C . ASP A 1 276 ? 4.044 -6.315 -2.199 1.00 97.38 276 ASP A C 1
ATOM 2245 O O . ASP A 1 276 ? 3.735 -7.405 -2.693 1.00 97.38 276 ASP A O 1
ATOM 2249 N N . HIS A 1 277 ? 5.239 -5.756 -2.398 1.00 96.94 277 HIS A N 1
ATOM 2250 C CA . HIS A 1 277 ? 6.355 -6.340 -3.144 1.00 96.94 277 HIS A CA 1
ATOM 2251 C C . HIS A 1 277 ? 7.719 -5.963 -2.535 1.00 96.94 277 HIS A C 1
ATOM 2253 O O . HIS A 1 277 ? 7.813 -5.163 -1.613 1.00 96.94 277 HIS A O 1
ATOM 2259 N N . GLY A 1 278 ? 8.793 -6.579 -3.030 1.00 96.25 278 GLY A N 1
ATOM 2260 C CA . GLY A 1 278 ? 10.161 -6.113 -2.796 1.00 96.25 278 GLY A CA 1
ATOM 2261 C C . GLY A 1 278 ? 10.690 -5.343 -4.005 1.00 96.25 278 GLY A C 1
ATOM 2262 O O . GLY A 1 278 ? 9.920 -4.951 -4.879 1.00 96.25 278 GLY A O 1
ATOM 2263 N N . MET A 1 279 ? 12.008 -5.208 -4.101 1.00 93.88 279 MET A N 1
ATOM 2264 C CA . MET A 1 279 ? 12.719 -4.553 -5.195 1.00 93.88 279 MET A CA 1
ATOM 2265 C C . MET A 1 279 ? 13.789 -5.483 -5.767 1.00 93.88 279 MET A C 1
ATOM 2267 O O . MET A 1 279 ? 14.413 -6.261 -5.044 1.00 93.88 279 MET A O 1
ATOM 2271 N N . MET A 1 280 ? 14.005 -5.392 -7.075 1.00 92.75 280 MET A N 1
ATOM 2272 C CA . MET A 1 280 ? 15.046 -6.106 -7.814 1.00 92.75 280 MET A CA 1
ATOM 2273 C C . MET A 1 280 ? 15.648 -5.201 -8.894 1.00 92.75 280 MET A C 1
ATOM 2275 O O . MET A 1 280 ? 14.971 -4.268 -9.327 1.00 92.75 280 MET A O 1
ATOM 2279 N N . PRO A 1 281 ? 16.865 -5.481 -9.392 1.00 91.19 281 PRO A N 1
ATOM 2280 C CA . PRO A 1 281 ? 17.430 -4.723 -10.503 1.00 91.19 281 PRO A CA 1
ATOM 2281 C C . PRO A 1 281 ? 16.474 -4.676 -11.702 1.00 91.19 281 PRO A C 1
ATOM 2283 O O . PRO A 1 281 ? 15.929 -5.703 -12.127 1.00 91.19 281 PRO A O 1
ATOM 2286 N N . ALA A 1 282 ? 16.275 -3.489 -12.275 1.00 87.81 282 ALA A N 1
ATOM 2287 C CA . ALA A 1 282 ? 15.295 -3.273 -13.338 1.00 87.81 282 ALA A CA 1
ATOM 2288 C C . ALA A 1 282 ? 15.585 -4.120 -14.593 1.00 87.81 282 ALA A C 1
ATOM 2290 O O . ALA A 1 282 ? 14.663 -4.528 -15.302 1.00 87.81 282 ALA A O 1
ATOM 2291 N N . GLU A 1 283 ? 16.853 -4.449 -14.856 1.00 85.62 283 GLU A N 1
ATOM 2292 C CA . GLU A 1 283 ? 17.251 -5.324 -15.967 1.00 85.62 283 GLU A CA 1
ATOM 2293 C C . GLU A 1 283 ? 16.839 -6.796 -15.791 1.00 85.62 283 GLU A C 1
ATOM 2295 O O . GLU A 1 283 ? 16.677 -7.528 -16.777 1.00 85.62 283 GLU A O 1
ATOM 2300 N N . GLU A 1 284 ? 16.633 -7.235 -14.550 1.00 87.69 284 GLU A N 1
ATOM 2301 C CA . GLU A 1 284 ? 16.146 -8.574 -14.230 1.00 87.69 284 GLU A CA 1
ATOM 2302 C C . GLU A 1 284 ? 14.613 -8.657 -14.276 1.00 87.69 284 GLU A C 1
ATOM 2304 O O . GLU A 1 284 ? 14.043 -9.744 -14.470 1.00 87.69 284 GLU A O 1
ATOM 2309 N N . SER A 1 285 ? 13.937 -7.513 -14.138 1.00 85.38 285 SER A N 1
ATOM 2310 C CA . SER A 1 285 ? 12.488 -7.428 -14.229 1.00 85.38 285 SER A CA 1
ATOM 2311 C C . SER A 1 285 ? 11.994 -7.829 -15.619 1.00 85.38 285 SER A C 1
ATOM 2313 O O . SER A 1 285 ? 12.545 -7.502 -16.672 1.00 85.38 285 SER A O 1
ATOM 2315 N N . LEU A 1 286 ? 10.873 -8.550 -15.644 1.00 85.06 286 LEU A N 1
ATOM 2316 C CA . LEU A 1 286 ? 10.190 -8.918 -16.885 1.00 85.06 286 LEU A CA 1
ATOM 2317 C C . LEU A 1 286 ? 9.204 -7.838 -17.342 1.00 85.06 286 LEU A C 1
ATOM 2319 O O . LEU A 1 286 ? 8.237 -8.157 -18.042 1.00 85.06 286 LEU A O 1
ATOM 2323 N N . ASN A 1 287 ? 9.444 -6.584 -16.955 1.00 74.19 287 ASN A N 1
ATOM 2324 C CA . ASN A 1 287 ? 8.601 -5.435 -17.247 1.00 74.19 287 ASN A CA 1
ATOM 2325 C C . ASN A 1 287 ? 9.252 -4.469 -18.257 1.00 74.19 287 ASN A C 1
ATOM 2327 O O . ASN A 1 287 ? 9.634 -3.354 -17.913 1.00 74.19 287 ASN A O 1
ATOM 2331 N N . PRO A 1 288 ? 9.378 -4.837 -19.544 1.00 50.09 288 PRO A N 1
ATOM 2332 C CA . PRO A 1 288 ? 10.272 -4.127 -20.457 1.00 50.09 288 PRO A CA 1
ATOM 2333 C C . PRO A 1 288 ? 9.857 -2.688 -20.820 1.00 50.09 288 PRO A C 1
ATOM 2335 O O . PRO A 1 288 ? 10.526 -2.098 -21.660 1.00 50.09 288 PRO A O 1
ATOM 2338 N N . ASN A 1 289 ? 8.749 -2.131 -20.304 1.00 51.16 289 ASN A N 1
ATOM 2339 C CA . ASN A 1 289 ? 8.240 -0.825 -20.758 1.00 51.16 289 ASN A CA 1
ATOM 2340 C C . ASN A 1 289 ? 7.387 -0.020 -19.755 1.00 51.16 289 ASN A C 1
ATOM 2342 O O . ASN A 1 289 ? 6.889 1.033 -20.156 1.00 51.16 289 ASN A O 1
ATOM 2346 N N . GLN A 1 290 ? 7.138 -0.481 -18.522 1.00 55.66 290 GLN A N 1
ATOM 2347 C CA . GLN A 1 290 ? 6.294 0.301 -17.602 1.00 55.66 290 GLN A CA 1
ATOM 2348 C C . GLN A 1 290 ? 7.048 1.513 -17.044 1.00 55.66 290 GLN A C 1
ATOM 2350 O O . GLN A 1 290 ? 6.485 2.603 -17.029 1.00 55.66 290 GLN A O 1
ATOM 2355 N N . TYR A 1 291 ? 8.336 1.343 -16.728 1.00 59.34 291 TYR A N 1
ATOM 2356 C CA . TYR A 1 291 ? 9.188 2.398 -16.181 1.00 59.34 291 TYR A CA 1
ATOM 2357 C C . TYR A 1 291 ? 10.589 2.371 -16.826 1.00 59.34 291 TYR A C 1
ATOM 2359 O O . TYR A 1 291 ? 11.518 1.755 -16.310 1.00 59.34 291 TYR A O 1
ATOM 2367 N N . PRO A 1 292 ? 10.764 2.954 -18.025 1.00 63.28 292 PRO A N 1
ATOM 2368 C CA . PRO A 1 292 ? 12.072 2.978 -18.672 1.00 63.28 292 PRO A CA 1
ATOM 2369 C C . PRO A 1 292 ? 13.034 3.907 -17.921 1.00 63.28 292 PRO A C 1
ATOM 2371 O O . PRO A 1 292 ? 12.718 5.077 -17.758 1.00 63.28 292 PRO A O 1
ATOM 2374 N N . GLY A 1 293 ? 14.225 3.416 -17.561 1.00 70.00 293 GLY A N 1
ATOM 2375 C CA . GLY A 1 293 ? 15.301 4.230 -16.975 1.00 70.00 293 GLY A CA 1
ATOM 2376 C C . GLY A 1 293 ? 15.330 4.270 -15.445 1.00 70.00 293 GLY A C 1
ATOM 2377 O O . GLY A 1 293 ? 15.701 5.307 -14.899 1.00 70.00 293 GLY A O 1
ATOM 2378 N N . LEU A 1 294 ? 14.865 3.203 -14.789 1.00 78.62 294 LEU A N 1
ATOM 2379 C CA . LEU A 1 294 ? 15.005 2.966 -13.350 1.00 78.62 294 LEU A CA 1
ATOM 2380 C C . LEU A 1 294 ? 16.217 2.077 -13.062 1.00 78.62 294 LEU A C 1
ATOM 2382 O O . LEU A 1 294 ? 16.573 1.261 -13.915 1.00 78.62 294 LEU A O 1
ATOM 2386 N N . GLU A 1 295 ? 16.773 2.186 -11.855 1.00 85.94 295 GLU A N 1
ATOM 2387 C CA . GLU A 1 295 ? 17.790 1.240 -11.364 1.00 85.94 295 GLU A CA 1
ATOM 2388 C C . GLU A 1 295 ? 17.138 -0.044 -10.827 1.00 85.94 295 GLU A C 1
ATOM 2390 O O . GLU A 1 295 ? 17.532 -1.154 -11.189 1.00 85.94 295 GLU A O 1
ATOM 2395 N N . MET A 1 296 ? 16.070 0.098 -10.035 1.00 89.06 296 MET A N 1
ATOM 2396 C CA . MET A 1 296 ? 15.315 -1.015 -9.450 1.00 89.06 296 MET A CA 1
ATOM 2397 C C . MET A 1 296 ? 13.846 -0.989 -9.890 1.00 89.06 296 MET A C 1
ATOM 2399 O O . MET A 1 296 ? 13.258 0.076 -10.078 1.00 89.06 296 MET A O 1
ATOM 2403 N N . ASP A 1 297 ? 13.243 -2.168 -10.020 1.00 89.81 297 ASP A N 1
ATOM 2404 C CA . ASP A 1 297 ? 11.826 -2.400 -10.325 1.00 89.81 297 ASP A CA 1
ATOM 2405 C C . ASP A 1 297 ? 11.243 -3.416 -9.325 1.00 89.81 297 ASP A C 1
ATOM 2407 O O . ASP A 1 297 ? 11.969 -4.024 -8.532 1.00 89.81 297 ASP A O 1
ATOM 2411 N N . HIS A 1 298 ? 9.929 -3.612 -9.347 1.00 92.12 298 HIS A N 1
ATOM 2412 C CA . HIS A 1 298 ? 9.236 -4.396 -8.330 1.00 92.12 298 HIS A CA 1
ATOM 2413 C C . HIS A 1 298 ? 9.597 -5.888 -8.393 1.00 92.12 298 HIS A C 1
ATOM 2415 O O . HIS A 1 298 ? 9.423 -6.554 -9.422 1.00 92.12 298 HIS A O 1
ATOM 2421 N N . ASP A 1 299 ? 9.998 -6.447 -7.252 1.00 94.94 299 ASP A N 1
ATOM 2422 C CA . ASP A 1 299 ? 10.148 -7.886 -7.063 1.00 94.94 299 ASP A CA 1
ATOM 2423 C C . ASP A 1 299 ? 8.879 -8.492 -6.436 1.00 94.94 299 ASP A C 1
ATOM 2425 O O . ASP A 1 299 ? 8.663 -8.392 -5.222 1.00 94.94 299 ASP A O 1
ATOM 2429 N N . PRO A 1 300 ? 8.055 -9.216 -7.213 1.00 95.00 300 PRO A N 1
ATOM 2430 C CA . PRO A 1 300 ? 6.827 -9.830 -6.711 1.00 95.00 300 PRO A CA 1
ATOM 2431 C C . PRO A 1 300 ? 7.070 -10.911 -5.646 1.00 95.00 300 PRO A C 1
ATOM 2433 O O . PRO A 1 300 ? 6.115 -11.385 -5.046 1.00 95.00 300 PRO A O 1
ATOM 2436 N N . MET A 1 301 ? 8.296 -11.401 -5.450 1.00 96.62 301 MET A N 1
ATOM 2437 C CA . MET A 1 301 ? 8.584 -12.534 -4.560 1.00 96.62 301 MET A CA 1
ATOM 2438 C C . MET A 1 301 ? 9.158 -12.122 -3.204 1.00 96.62 301 MET A C 1
ATOM 2440 O O . MET A 1 301 ? 9.507 -13.005 -2.415 1.00 96.62 301 MET A O 1
ATOM 2444 N N . ASN A 1 302 ? 9.284 -10.820 -2.945 1.00 97.06 302 ASN A N 1
ATOM 2445 C CA . ASN A 1 302 ? 10.000 -10.306 -1.781 1.00 97.06 302 ASN A CA 1
ATOM 2446 C C . ASN A 1 302 ? 9.220 -9.305 -0.922 1.00 97.06 302 ASN A C 1
ATOM 2448 O O . ASN A 1 302 ? 9.821 -8.746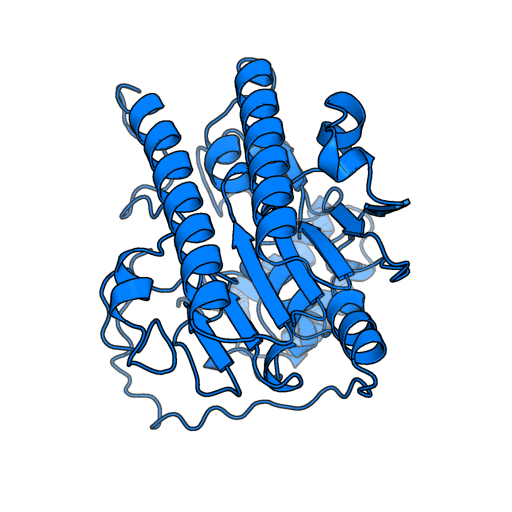 -0.012 1.00 97.06 302 ASN A O 1
ATOM 2452 N N . GLY A 1 303 ? 7.908 -9.147 -1.131 1.00 97.75 303 GLY A N 1
ATOM 2453 C CA . GLY A 1 303 ? 7.052 -8.430 -0.179 1.00 97.75 303 GLY A CA 1
ATOM 2454 C C . GLY A 1 303 ? 7.090 -9.073 1.211 1.00 97.75 303 GLY A C 1
ATOM 2455 O O . GLY A 1 303 ? 7.392 -10.265 1.348 1.00 97.75 303 GLY A O 1
ATOM 2456 N N . ILE A 1 304 ? 6.798 -8.291 2.246 1.00 98.38 304 ILE A N 1
ATOM 2457 C CA . ILE A 1 304 ? 6.975 -8.674 3.654 1.00 98.38 304 ILE A CA 1
ATOM 2458 C C . ILE A 1 304 ? 5.692 -8.498 4.459 1.00 98.38 304 ILE A C 1
ATOM 2460 O O . ILE A 1 304 ? 4.808 -7.717 4.106 1.00 98.38 304 ILE A O 1
ATOM 2464 N N . TRP A 1 305 ? 5.623 -9.187 5.591 1.00 98.62 305 TRP A N 1
ATOM 2465 C CA . TRP A 1 305 ? 4.767 -8.791 6.698 1.00 98.62 305 TRP A CA 1
ATOM 2466 C C . TRP A 1 305 ? 5.481 -9.017 8.031 1.00 98.62 305 TRP A C 1
ATOM 2468 O O . TRP A 1 305 ? 6.277 -9.949 8.155 1.00 98.62 305 TRP A O 1
ATOM 2478 N N . ALA A 1 306 ? 5.170 -8.191 9.029 1.00 98.62 306 ALA A N 1
ATOM 2479 C CA . ALA A 1 306 ? 5.612 -8.380 10.407 1.00 98.62 306 ALA A CA 1
ATOM 2480 C C . ALA A 1 306 ? 4.574 -7.856 11.404 1.00 98.62 306 ALA A C 1
ATOM 2482 O O . ALA A 1 306 ? 3.941 -6.830 11.165 1.00 98.62 306 ALA A O 1
ATOM 2483 N N . SER A 1 307 ? 4.373 -8.550 12.523 1.00 98.69 307 SER A N 1
ATOM 2484 C CA . SER A 1 307 ? 3.354 -8.195 13.510 1.00 98.69 307 SER A CA 1
ATOM 2485 C C . SER A 1 307 ? 3.673 -8.697 14.919 1.00 98.69 307 SER A C 1
ATOM 2487 O O . SER A 1 307 ? 4.329 -9.724 15.121 1.00 98.69 307 SER A O 1
ATOM 2489 N N . ASN A 1 308 ? 3.142 -7.989 15.918 1.00 98.19 308 ASN A N 1
ATOM 2490 C CA . ASN A 1 308 ? 3.091 -8.456 17.305 1.00 98.19 308 ASN A CA 1
ATOM 2491 C C . ASN A 1 308 ? 2.006 -9.528 17.535 1.00 98.19 308 ASN A C 1
ATOM 2493 O O . ASN A 1 308 ? 1.956 -10.117 18.612 1.00 98.19 308 ASN A O 1
ATOM 2497 N N . THR A 1 309 ? 1.180 -9.802 16.525 1.00 96.94 309 THR A N 1
ATOM 2498 C CA . THR A 1 309 ? 0.094 -10.781 16.558 1.00 96.94 309 THR A CA 1
ATOM 2499 C C . THR A 1 309 ? 0.243 -11.763 15.407 1.00 96.94 309 THR A C 1
ATOM 2501 O O . THR A 1 309 ? 0.564 -11.383 14.284 1.00 96.94 309 THR A O 1
ATOM 2504 N N . ASP A 1 310 ? 0.018 -13.047 15.680 1.00 95.50 310 ASP A N 1
ATOM 2505 C CA . ASP A 1 310 ? 0.090 -14.070 14.642 1.00 95.50 310 ASP A CA 1
ATOM 2506 C C . ASP A 1 310 ? -1.157 -14.008 13.751 1.00 95.50 310 ASP A C 1
ATOM 2508 O O . ASP A 1 310 ? -2.269 -14.325 14.179 1.00 95.50 310 ASP A O 1
ATOM 2512 N N . LEU A 1 311 ? -0.967 -13.544 12.516 1.00 94.75 311 LEU A N 1
ATOM 2513 C CA . LEU A 1 311 ? -2.007 -13.464 11.491 1.00 94.75 311 LEU A CA 1
ATOM 2514 C C . LEU A 1 311 ? -1.900 -14.600 10.462 1.00 94.75 311 LEU A C 1
ATOM 2516 O O . LEU A 1 311 ? -2.795 -14.722 9.623 1.00 94.75 311 LEU A O 1
ATOM 2520 N N . GLU A 1 312 ? -0.843 -15.423 10.526 1.00 94.44 312 GLU A N 1
ATOM 2521 C CA . GLU A 1 312 ? -0.561 -16.518 9.584 1.00 94.44 312 GLU A CA 1
ATOM 2522 C C . GLU A 1 312 ? -0.692 -16.087 8.104 1.00 94.44 312 GLU A C 1
ATOM 2524 O O . GLU A 1 312 ? -1.360 -16.748 7.306 1.00 94.44 312 GLU A O 1
ATOM 2529 N N . LEU A 1 313 ? -0.125 -14.930 7.736 1.00 97.69 313 LEU A N 1
ATOM 2530 C CA . LEU A 1 313 ? -0.231 -14.400 6.372 1.00 97.69 313 LEU A CA 1
ATOM 2531 C C . LEU A 1 313 ? 0.727 -15.134 5.424 1.00 97.69 313 LEU A C 1
ATOM 2533 O O . LEU A 1 313 ? 1.932 -15.198 5.675 1.00 97.69 313 LEU A O 1
ATOM 2537 N N . GLU A 1 314 ? 0.200 -15.631 4.302 1.00 96.94 314 GLU A N 1
ATOM 2538 C CA . GLU A 1 314 ? 0.995 -16.249 3.232 1.00 96.94 314 GLU A CA 1
ATOM 2539 C C . GLU A 1 314 ? 0.871 -15.468 1.920 1.00 96.94 314 GLU A C 1
ATOM 2541 O O . GLU A 1 314 ? 1.874 -15.156 1.270 1.00 96.94 314 GLU A O 1
ATOM 2546 N N . GLU A 1 315 ? -0.361 -15.139 1.522 1.00 98.06 315 GLU A N 1
ATOM 2547 C CA . GLU A 1 315 ? -0.654 -14.388 0.309 1.00 98.06 315 GLU A CA 1
ATOM 2548 C C . GLU A 1 315 ? -1.303 -13.030 0.601 1.00 98.06 315 GLU A C 1
ATOM 2550 O O . GLU A 1 315 ? -2.059 -12.854 1.552 1.00 98.06 315 GLU A O 1
ATOM 2555 N N . GLN A 1 316 ? -1.091 -12.067 -0.297 1.00 98.44 316 GLN A N 1
ATOM 2556 C CA . GL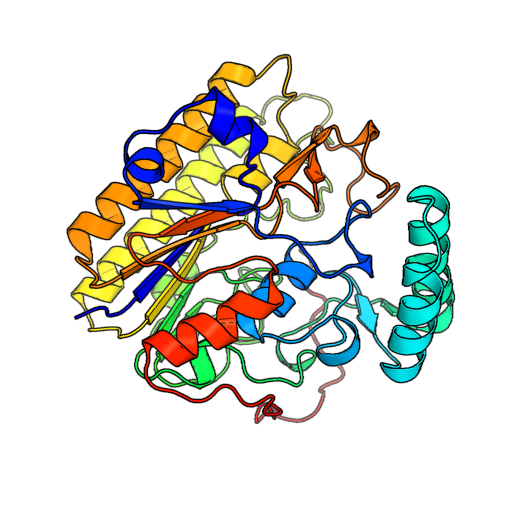N A 1 316 ? -1.686 -10.725 -0.246 1.00 98.44 316 GLN A CA 1
ATOM 2557 C C . GLN A 1 316 ? -3.198 -10.754 0.036 1.00 98.44 316 GLN A C 1
ATOM 2559 O O . GLN A 1 316 ? -3.705 -9.971 0.832 1.00 98.44 316 GLN A O 1
ATOM 2564 N N . LYS A 1 317 ? -3.937 -11.689 -0.574 1.00 97.50 317 LYS A N 1
ATOM 2565 C CA . LYS A 1 317 ? -5.399 -11.800 -0.413 1.00 97.50 317 LYS A CA 1
ATOM 2566 C C . LYS A 1 317 ? -5.834 -12.229 0.999 1.00 97.50 317 LYS A C 1
ATOM 2568 O O . LYS A 1 317 ? -7.019 -12.115 1.306 1.00 97.50 317 LYS A O 1
ATOM 2573 N N . ASP A 1 318 ? -4.918 -12.738 1.821 1.00 98.12 318 ASP A N 1
ATOM 2574 C CA . ASP A 1 318 ? -5.207 -13.227 3.173 1.00 98.12 318 ASP A CA 1
ATOM 2575 C C . ASP A 1 318 ? -5.300 -12.071 4.180 1.00 98.12 318 ASP A C 1
ATOM 2577 O O . ASP A 1 318 ? -5.989 -12.192 5.194 1.00 98.12 318 ASP A O 1
ATOM 2581 N N . VAL A 1 319 ? -4.694 -10.919 3.863 1.00 98.62 319 VAL A N 1
ATOM 2582 C CA . VAL A 1 319 ? -4.595 -9.754 4.755 1.00 98.62 319 VAL A CA 1
ATOM 2583 C C . VAL A 1 319 ? -5.967 -9.248 5.195 1.00 98.62 319 VAL A C 1
ATOM 2585 O O . VAL A 1 319 ? -6.253 -9.203 6.389 1.00 98.62 319 VAL A O 1
ATOM 2588 N N . THR A 1 320 ? -6.852 -8.896 4.255 1.00 98.56 320 THR A N 1
ATOM 2589 C CA . THR A 1 320 ? -8.191 -8.388 4.608 1.00 98.56 320 THR A CA 1
ATOM 2590 C C . THR A 1 320 ? -9.001 -9.396 5.437 1.00 98.56 320 THR A C 1
ATOM 2592 O O . THR A 1 320 ? -9.493 -9.006 6.496 1.00 98.56 320 THR A O 1
ATOM 2595 N N . PRO A 1 321 ? -9.138 -10.679 5.039 1.00 98.44 321 PRO A N 1
ATOM 2596 C CA . PRO A 1 321 ? -9.830 -11.676 5.853 1.00 98.44 321 PRO A CA 1
ATOM 2597 C C . PRO A 1 321 ? -9.287 -11.813 7.280 1.00 98.44 321 PRO A C 1
ATOM 2599 O O . PRO A 1 321 ? -10.077 -11.817 8.224 1.00 98.44 321 PRO A O 1
ATOM 2602 N N . LYS A 1 322 ? -7.960 -11.886 7.442 1.00 98.38 322 LYS A N 1
ATOM 2603 C CA . LYS A 1 322 ? -7.309 -12.064 8.749 1.00 98.38 322 LYS A CA 1
ATOM 2604 C C . LYS A 1 322 ? -7.432 -10.828 9.635 1.00 98.38 322 LYS A C 1
ATOM 2606 O O . LYS A 1 322 ? -7.687 -10.953 10.831 1.00 98.38 322 LYS A O 1
ATOM 2611 N N . ILE A 1 323 ? -7.354 -9.627 9.057 1.00 98.50 323 ILE A N 1
ATOM 2612 C CA . ILE A 1 323 ? -7.647 -8.406 9.811 1.00 98.50 323 ILE A CA 1
ATOM 2613 C C . ILE A 1 323 ? -9.119 -8.392 10.237 1.00 98.50 323 ILE A C 1
ATOM 2615 O O . ILE A 1 323 ? -9.412 -8.117 11.393 1.00 98.50 323 ILE A O 1
ATOM 2619 N N . LEU A 1 324 ? -10.074 -8.733 9.370 1.00 98.25 324 LEU A N 1
ATOM 2620 C CA . LEU A 1 324 ? -11.484 -8.757 9.780 1.00 98.25 324 LEU A CA 1
ATOM 2621 C C . LEU A 1 324 ? -11.750 -9.758 10.912 1.00 98.25 324 LEU A C 1
ATOM 2623 O O . LEU A 1 324 ? -12.501 -9.431 11.834 1.00 98.25 324 LEU A O 1
ATOM 2627 N N . GLU A 1 325 ? -11.083 -10.913 10.902 1.00 97.75 325 GLU A N 1
ATOM 2628 C CA . GLU A 1 325 ? -11.120 -11.882 12.002 1.00 97.75 325 GLU A CA 1
ATOM 2629 C C . GLU A 1 325 ? -10.629 -11.268 13.325 1.00 97.75 325 GLU A C 1
ATOM 2631 O O . GLU A 1 325 ? -11.326 -11.380 14.338 1.00 97.75 325 GLU A O 1
ATOM 2636 N N . LEU A 1 326 ? -9.518 -10.517 13.310 1.00 97.31 326 LEU A N 1
ATOM 2637 C CA . LEU A 1 326 ? -9.024 -9.765 14.474 1.00 97.31 326 LEU A CA 1
ATOM 2638 C C . LEU A 1 326 ? -10.084 -8.788 15.013 1.00 97.31 326 LEU A C 1
ATOM 2640 O O . LEU A 1 326 ? -10.217 -8.593 16.225 1.00 97.31 326 LEU A O 1
ATOM 2644 N N . PHE A 1 327 ? -10.894 -8.198 14.132 1.00 97.69 327 PHE A N 1
ATOM 2645 C CA . PHE A 1 327 ? -12.008 -7.310 14.480 1.00 97.69 327 PHE A CA 1
ATOM 2646 C C . PHE A 1 327 ? -13.314 -8.046 14.835 1.00 97.69 327 PHE A C 1
ATOM 2648 O O . PHE A 1 327 ? -14.310 -7.392 15.148 1.00 97.69 327 PHE A O 1
ATOM 2655 N N . GLY A 1 328 ? -13.325 -9.383 14.844 1.00 97.19 328 GLY A N 1
ATOM 2656 C CA . GLY A 1 328 ? -14.517 -10.193 15.114 1.00 97.19 328 GLY A CA 1
ATOM 2657 C C . GLY A 1 328 ? -15.572 -10.103 14.007 1.00 97.19 328 GLY A C 1
ATOM 2658 O O . GLY A 1 328 ? -16.764 -10.275 14.271 1.00 97.19 328 GLY A O 1
ATOM 2659 N N . LYS A 1 329 ? -15.152 -9.787 12.777 1.00 96.81 329 LYS A N 1
ATOM 2660 C CA . LYS A 1 329 ? -16.003 -9.627 11.595 1.00 96.81 329 LYS A CA 1
ATOM 2661 C C . LYS A 1 329 ? -15.755 -10.775 10.617 1.00 96.81 329 LYS A C 1
ATOM 2663 O O . LYS A 1 329 ? -14.626 -11.177 10.368 1.00 96.81 329 LYS A O 1
ATOM 2668 N N . GLU A 1 330 ? -16.830 -11.303 10.042 1.00 95.50 330 GLU A N 1
ATOM 2669 C CA . GLU A 1 330 ? -16.748 -12.331 9.003 1.00 95.50 330 GLU A CA 1
ATOM 2670 C C . GLU A 1 330 ? -16.411 -11.678 7.656 1.00 95.50 330 GLU A C 1
ATOM 2672 O O . GLU A 1 330 ? -17.122 -10.773 7.215 1.00 95.50 330 GLU A O 1
ATOM 2677 N N . PHE A 1 331 ? -15.367 -12.153 6.974 1.00 96.69 331 PHE A N 1
ATOM 2678 C CA . PHE A 1 331 ? -15.073 -11.695 5.619 1.00 96.69 331 PHE A CA 1
ATOM 2679 C C . PHE A 1 331 ? -16.102 -12.222 4.620 1.00 96.69 331 PHE A C 1
ATOM 2681 O O . PHE A 1 331 ? -16.285 -13.431 4.451 1.00 96.69 331 PHE A O 1
ATOM 2688 N N . LYS A 1 332 ? -16.729 -11.297 3.896 1.00 94.19 332 LYS A N 1
ATOM 2689 C CA . LYS A 1 332 ? -17.586 -11.592 2.749 1.00 94.19 332 LYS A CA 1
ATOM 2690 C C . LYS A 1 332 ? -17.118 -10.757 1.580 1.00 94.19 332 LYS A C 1
ATOM 2692 O O . LYS A 1 332 ? -16.847 -9.576 1.727 1.00 94.19 332 LYS A O 1
ATOM 2697 N N . LYS A 1 333 ? -17.058 -11.363 0.395 1.00 92.75 333 LYS A N 1
ATOM 2698 C CA . LYS A 1 333 ? -16.764 -10.639 -0.846 1.00 92.75 333 LYS A CA 1
ATOM 2699 C C . LYS A 1 333 ? -17.972 -9.795 -1.240 1.00 92.75 333 LYS A C 1
ATOM 2701 O O . LYS A 1 333 ? -18.787 -10.211 -2.064 1.00 92.75 333 LYS A O 1
ATOM 2706 N N . GLU A 1 334 ? -18.114 -8.636 -0.613 1.00 92.44 334 GLU A N 1
ATOM 2707 C CA . GLU A 1 334 ? -19.211 -7.714 -0.873 1.00 92.44 334 GLU A CA 1
ATOM 2708 C C . GLU A 1 334 ? -18.846 -6.751 -1.991 1.00 92.44 334 GLU A C 1
ATOM 2710 O O . GLU A 1 334 ? -17.762 -6.161 -2.013 1.00 92.44 334 GLU A O 1
ATOM 2715 N N . LYS A 1 335 ? -19.779 -6.591 -2.930 1.00 89.25 335 LYS A N 1
ATOM 2716 C CA . LYS A 1 335 ? -19.633 -5.568 -3.951 1.00 89.25 335 LYS A CA 1
ATOM 2717 C C . LYS A 1 335 ? -19.777 -4.190 -3.326 1.00 89.25 335 LYS A C 1
ATOM 2719 O O . LYS A 1 335 ? -20.609 -3.988 -2.443 1.00 89.25 335 LYS A O 1
ATOM 2724 N N . PHE A 1 336 ? -18.980 -3.264 -3.828 1.00 83.38 336 PHE A N 1
ATOM 2725 C CA . PHE A 1 336 ? -19.064 -1.862 -3.480 1.00 83.38 336 PHE A CA 1
ATOM 2726 C C . PHE A 1 336 ? -19.653 -1.101 -4.661 1.00 83.38 336 PHE A C 1
ATOM 2728 O O . PHE A 1 336 ? -19.116 -1.143 -5.768 1.00 83.38 336 PHE A O 1
ATOM 2735 N N . GLU A 1 337 ? -20.793 -0.460 -4.429 1.00 72.25 337 GLU A N 1
ATOM 2736 C CA . GLU A 1 337 ? -21.365 0.515 -5.347 1.00 72.25 337 GLU A CA 1
ATOM 2737 C C . GLU A 1 337 ? -21.120 1.886 -4.727 1.00 72.25 337 GLU A C 1
ATOM 2739 O O . GLU A 1 337 ? -21.750 2.247 -3.734 1.00 72.25 337 GLU A O 1
ATOM 2744 N N . MET A 1 338 ? -20.164 2.633 -5.280 1.00 69.62 338 MET A N 1
ATOM 2745 C CA . MET A 1 338 ? -20.030 4.041 -4.929 1.00 69.62 338 MET A CA 1
ATOM 2746 C C . MET A 1 338 ? -21.257 4.783 -5.455 1.00 69.62 338 MET A C 1
ATOM 2748 O O . MET A 1 338 ? -21.568 4.700 -6.644 1.00 69.62 338 MET A O 1
ATOM 2752 N N . GLU A 1 339 ? -21.925 5.540 -4.586 1.00 60.69 339 GLU A N 1
ATOM 2753 C CA . GLU A 1 339 ? -22.882 6.564 -5.006 1.00 60.69 339 GLU A CA 1
ATOM 2754 C C . GLU A 1 339 ? -22.101 7.676 -5.724 1.00 60.69 339 GLU A C 1
ATOM 2756 O O . GLU A 1 339 ? -21.668 8.648 -5.110 1.00 60.69 339 GLU A O 1
ATOM 2761 N N . VAL A 1 340 ? -21.844 7.509 -7.020 1.00 52.81 340 VAL A N 1
ATOM 2762 C CA . VAL A 1 340 ? -21.250 8.551 -7.867 1.00 52.81 340 VAL A CA 1
ATOM 2763 C C . VAL A 1 340 ? -22.298 8.985 -8.874 1.00 52.81 340 VAL A C 1
ATOM 2765 O O . VAL A 1 340 ? -22.992 8.148 -9.455 1.00 52.81 340 VAL A O 1
ATOM 2768 N N . GLU A 1 341 ? -22.412 10.297 -9.084 1.00 45.97 341 GLU A N 1
ATOM 2769 C CA . GLU A 1 341 ? -23.127 10.816 -10.245 1.00 45.97 341 GLU A CA 1
ATOM 2770 C C . GLU A 1 341 ? -22.535 10.193 -11.525 1.00 45.97 341 GLU A C 1
ATOM 2772 O O . GLU A 1 341 ? -21.319 10.000 -11.613 1.00 45.97 341 GLU A O 1
ATOM 2777 N N . PRO A 1 342 ? -23.385 9.790 -12.484 1.00 38.44 342 PRO A N 1
ATOM 2778 C CA . PRO A 1 342 ? -22.969 8.979 -13.621 1.00 38.44 342 PRO A CA 1
ATOM 2779 C C . PRO A 1 342 ? -21.893 9.684 -14.446 1.00 38.44 342 PRO A C 1
ATOM 2781 O O . PRO A 1 342 ? -22.000 10.890 -14.650 1.00 38.44 342 PRO A O 1
ATOM 2784 N N . ASP A 1 343 ? -20.924 8.890 -14.932 1.00 44.41 343 ASP A N 1
ATOM 2785 C CA . ASP A 1 343 ? -19.916 9.200 -15.959 1.00 44.41 343 ASP A CA 1
ATOM 2786 C C . ASP A 1 343 ? -20.187 10.532 -16.674 1.00 44.41 343 ASP A C 1
ATOM 2788 O O . ASP A 1 343 ? -20.857 10.577 -17.711 1.00 44.41 343 ASP A O 1
ATOM 2792 N N . THR A 1 344 ? -19.643 11.632 -16.156 1.00 43.88 344 THR A N 1
ATOM 2793 C CA . THR A 1 344 ? -19.337 12.732 -17.055 1.00 43.88 344 THR A CA 1
ATOM 2794 C C . THR A 1 344 ? -18.162 12.234 -17.886 1.00 43.88 344 THR A C 1
ATOM 2796 O O . THR A 1 344 ? -17.119 11.854 -17.360 1.00 43.88 344 THR A O 1
ATOM 2799 N N . GLU A 1 345 ? -18.316 12.193 -19.210 1.00 43.94 345 GLU A N 1
ATOM 2800 C CA . GLU A 1 345 ? -17.215 11.872 -20.135 1.00 43.94 345 GLU A CA 1
ATOM 2801 C C . GLU A 1 345 ? -16.007 12.828 -19.971 1.00 43.94 345 GLU A C 1
ATOM 2803 O O . GLU A 1 345 ? -14.946 12.595 -20.541 1.00 43.94 345 GLU A O 1
ATOM 2808 N N . GLU A 1 346 ? -16.149 13.872 -19.149 1.00 44.53 346 GLU A N 1
ATOM 2809 C CA . GLU A 1 346 ? -15.131 14.816 -18.687 1.00 44.53 346 GLU A CA 1
ATOM 2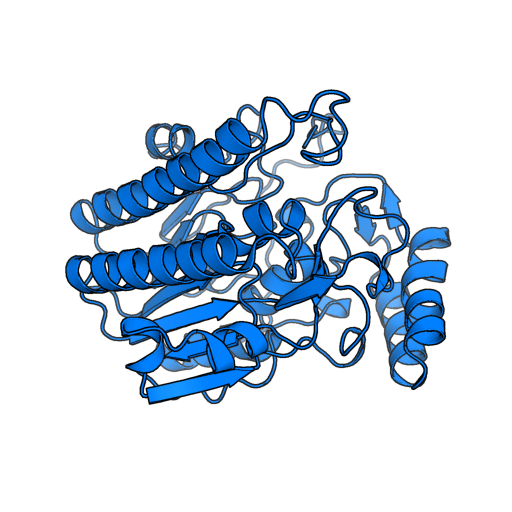810 C C . GLU A 1 346 ? -14.419 14.339 -17.412 1.00 44.53 346 GLU A C 1
ATOM 2812 O O . GLU A 1 346 ? -14.253 15.073 -16.438 1.00 44.53 346 GLU A O 1
ATOM 2817 N N . PHE A 1 347 ? -13.980 13.087 -17.384 1.00 53.25 347 PHE A N 1
ATOM 2818 C CA . PHE A 1 347 ? -13.011 12.693 -16.376 1.00 53.25 347 PHE A CA 1
ATOM 2819 C C . PHE A 1 347 ? -11.660 13.300 -16.745 1.00 53.25 347 PHE A C 1
ATOM 2821 O O . PHE A 1 347 ? -11.076 12.915 -17.752 1.00 53.25 347 PHE A O 1
ATOM 2828 N N . GLU A 1 348 ? -11.184 14.255 -15.936 1.00 56.66 348 GLU A N 1
ATOM 2829 C CA . GLU A 1 348 ? -9.868 14.877 -16.119 1.00 56.66 348 GLU A CA 1
ATOM 2830 C C . GLU A 1 348 ? -8.797 13.800 -16.344 1.00 56.66 348 GLU A C 1
ATOM 2832 O O . GLU A 1 348 ? -8.708 12.827 -15.580 1.00 56.66 348 GLU A O 1
ATOM 2837 N N . ASP A 1 349 ? -7.998 13.978 -17.399 1.00 58.00 349 ASP A N 1
ATOM 2838 C CA . ASP A 1 349 ? -6.785 13.198 -17.606 1.00 58.00 349 ASP A CA 1
ATOM 2839 C C . ASP A 1 349 ? -5.852 13.482 -16.427 1.00 58.00 349 ASP A C 1
ATOM 2841 O O . ASP A 1 349 ? -5.248 14.554 -16.330 1.00 58.00 349 ASP A O 1
ATOM 2845 N N . ILE A 1 350 ? -5.755 12.518 -15.512 1.00 58.19 350 ILE A N 1
ATOM 2846 C CA . ILE A 1 350 ? -4.814 12.574 -14.399 1.00 58.19 350 ILE A CA 1
ATOM 2847 C C . ILE A 1 350 ? -3.420 12.439 -15.007 1.00 58.19 350 ILE A C 1
ATOM 2849 O O . ILE A 1 350 ? -2.995 11.342 -15.376 1.00 58.19 350 ILE A O 1
ATOM 2853 N N . LYS A 1 351 ? -2.715 13.563 -15.135 1.00 51.19 351 LYS A N 1
ATOM 2854 C CA . LYS A 1 351 ? -1.280 13.558 -15.409 1.00 51.19 351 LYS A CA 1
ATOM 2855 C C . LYS A 1 351 ? -0.563 13.270 -14.095 1.00 51.19 351 LYS A C 1
ATOM 2857 O O . LYS A 1 351 ? -0.412 14.170 -13.275 1.00 51.19 351 LYS A O 1
ATOM 2862 N N . VAL A 1 352 ? -0.221 11.999 -13.914 1.00 47.31 352 VAL A N 1
ATOM 2863 C CA . VAL A 1 352 ? 0.693 11.492 -12.881 1.00 47.31 352 VAL A CA 1
ATOM 2864 C C . VAL A 1 352 ? 2.106 12.001 -13.162 1.00 47.31 352 VAL A C 1
ATOM 2866 O O . VAL A 1 352 ? 2.502 12.003 -14.354 1.00 47.31 352 VAL A O 1
#